Protein AF-A0A3B9FKT4-F1 (afdb_monomer_lite)

Radius of gyration: 17.49 Å; chains: 1; bounding box: 41×41×44 Å

Sequence (188 aa):
RVEDFHALGSRISDHSFPYFFCDFPSEEDAKRIFQDTLDGKDADRAEEEAFGAFVMHRLARLYAERGWTMQIHLGPLRNNSSRLLRSFGPDAGTDSIGDWPQAERMSHFLDRLDSEDALPRTIVYNNNPSDNFTVATMLGNFQREVPGKMQFGSGWWHLDQRDGMEEQLKTLANLGLLSRFVGMLTDS

Secondary structure (DSSP, 8-state):
-HHHHHHTT--EEEEEESS-------HHHHHHHHHHHHTTPPP-HHHHHHHHHHHHHHHHHHHHHTTPEEEEEE-EE----HHHHHHH-S-SS--EE-----HHHHHHHHHHHHTTT---EEEEEESSGGGHHHHHHHHHTT--SSTTSEEEPPP-GGG-SHHHHHHHHHHHHHHS-GGG--------

pLDDT: mean 97.65, std 1.54, range [87.88, 98.88]

Structure (mmCIF, N/CA/C/O backbone):
data_AF-A0A3B9FKT4-F1
#
_entry.id   AF-A0A3B9FKT4-F1
#
loop_
_atom_site.group_PDB
_atom_site.id
_atom_site.type_symbol
_atom_site.label_atom_id
_atom_site.label_alt_id
_atom_site.label_comp_id
_atom_site.label_asym_id
_atom_site.label_entity_id
_atom_site.label_seq_id
_atom_site.pdbx_PDB_ins_code
_atom_site.Cartn_x
_atom_site.Cartn_y
_atom_site.Cartn_z
_atom_site.occupancy
_atom_site.B_iso_or_equiv
_atom_site.auth_seq_id
_atom_site.auth_comp_id
_atom_site.auth_asym_id
_atom_site.auth_atom_id
_atom_site.pdbx_PDB_model_num
ATOM 1 N N . ARG A 1 1 ? -13.512 -16.048 4.811 1.00 92.06 1 ARG A N 1
ATOM 2 C CA . ARG A 1 1 ? -14.018 -15.740 3.449 1.00 92.06 1 ARG A CA 1
ATOM 3 C C . ARG A 1 1 ? -12.955 -15.927 2.367 1.00 92.06 1 ARG A C 1
ATOM 5 O O . ARG A 1 1 ? -13.343 -16.246 1.258 1.00 92.06 1 ARG A O 1
ATOM 12 N N . VAL A 1 2 ? -11.650 -15.785 2.652 1.00 94.75 2 VAL A N 1
ATOM 13 C CA . VAL A 1 2 ? -10.591 -16.012 1.641 1.00 94.75 2 VAL A CA 1
ATOM 14 C C . VAL A 1 2 ? -10.718 -17.376 0.950 1.00 94.75 2 VAL A C 1
ATOM 16 O O . VAL A 1 2 ? -10.647 -17.425 -0.270 1.00 94.75 2 VAL A O 1
ATOM 19 N N . GLU A 1 3 ? -11.024 -18.447 1.691 1.00 95.12 3 GLU A N 1
ATOM 20 C CA . GLU A 1 3 ? -11.304 -19.774 1.113 1.00 95.12 3 GLU A CA 1
ATOM 21 C C . GLU A 1 3 ? -12.425 -19.767 0.074 1.00 95.12 3 GLU A C 1
ATOM 23 O O . GLU A 1 3 ? -12.253 -20.290 -1.024 1.00 95.12 3 GLU A O 1
ATOM 28 N N . ASP A 1 4 ? -13.551 -19.127 0.393 1.00 97.88 4 ASP A N 1
ATOM 29 C CA . ASP A 1 4 ? -14.700 -19.043 -0.509 1.00 97.88 4 ASP A CA 1
ATOM 30 C C . ASP A 1 4 ? -14.315 -18.308 -1.803 1.00 97.88 4 ASP A C 1
ATOM 32 O O . ASP A 1 4 ? -14.605 -18.773 -2.902 1.00 97.88 4 ASP A O 1
ATOM 36 N N . PHE A 1 5 ? -13.596 -17.185 -1.689 1.00 98.31 5 PHE A N 1
ATOM 37 C CA . PHE A 1 5 ? -13.112 -16.434 -2.851 1.00 98.31 5 PHE A CA 1
ATOM 38 C C . PHE A 1 5 ? -12.075 -17.224 -3.653 1.00 98.31 5 PHE A C 1
ATOM 40 O O . PHE A 1 5 ? -12.072 -17.171 -4.883 1.00 98.31 5 PHE A O 1
ATOM 47 N N . HIS A 1 6 ? -11.208 -17.979 -2.980 1.00 98.12 6 HIS A N 1
ATOM 48 C CA . HIS A 1 6 ? -10.226 -18.836 -3.632 1.00 98.12 6 HIS A CA 1
ATOM 49 C C . HIS A 1 6 ? -10.910 -19.948 -4.433 1.00 98.12 6 HIS A C 1
ATOM 51 O O . HIS A 1 6 ? -10.516 -20.201 -5.576 1.00 98.12 6 HIS A O 1
ATOM 57 N N . ALA A 1 7 ? -11.946 -20.570 -3.864 1.00 98.00 7 ALA A N 1
ATOM 58 C CA . ALA A 1 7 ? -12.759 -21.586 -4.527 1.00 98.00 7 ALA A CA 1
ATOM 59 C C . ALA A 1 7 ? -13.491 -21.029 -5.759 1.00 98.00 7 ALA A C 1
ATOM 61 O O . ALA A 1 7 ? -13.628 -21.732 -6.756 1.00 98.00 7 ALA A O 1
ATOM 62 N N . LEU A 1 8 ? -13.885 -19.751 -5.726 1.00 98.31 8 LEU A N 1
ATOM 63 C CA . LEU A 1 8 ? -14.468 -19.033 -6.867 1.00 98.31 8 LEU A CA 1
ATOM 64 C C . LEU A 1 8 ? -13.432 -18.536 -7.894 1.00 98.31 8 LEU A C 1
ATOM 66 O O . LEU A 1 8 ? -13.812 -17.970 -8.915 1.00 98.31 8 LEU A O 1
ATOM 70 N N . GLY A 1 9 ? -12.135 -18.747 -7.653 1.00 98.19 9 GLY A N 1
ATOM 71 C CA . GLY A 1 9 ? -11.064 -18.420 -8.599 1.00 98.19 9 GLY A CA 1
ATOM 72 C C . GLY A 1 9 ? -10.315 -17.114 -8.327 1.00 98.19 9 GLY A C 1
ATOM 73 O O . GLY A 1 9 ? -9.395 -16.797 -9.077 1.00 98.19 9 GLY A O 1
ATOM 74 N N . SER A 1 10 ? -10.624 -16.380 -7.251 1.00 98.06 10 SER A N 1
ATOM 75 C CA . SER A 1 10 ? -9.847 -15.186 -6.892 1.00 98.06 10 SER A CA 1
ATOM 76 C C . SER A 1 10 ? -8.397 -15.547 -6.567 1.00 98.06 10 SER A C 1
ATOM 78 O O . SER A 1 10 ? -8.128 -16.560 -5.914 1.00 98.06 10 SER A O 1
ATOM 80 N N . ARG A 1 11 ? -7.455 -14.731 -7.042 1.00 98.12 11 ARG A N 1
ATOM 81 C CA . ARG A 1 11 ? -6.005 -14.872 -6.814 1.00 98.12 11 ARG A CA 1
ATOM 82 C C . ARG A 1 11 ? -5.335 -13.535 -6.504 1.00 98.12 11 ARG A C 1
ATOM 84 O O . ARG A 1 11 ? -4.110 -13.442 -6.547 1.00 98.12 11 ARG A O 1
ATOM 91 N N . ILE A 1 12 ? -6.130 -12.507 -6.230 1.00 98.12 12 ILE A N 1
ATOM 92 C CA . ILE A 1 12 ? -5.654 -11.154 -5.986 1.00 98.12 12 ILE A CA 1
ATOM 93 C C . ILE A 1 12 ? -6.475 -10.524 -4.864 1.00 98.12 12 ILE A C 1
ATOM 95 O O . ILE A 1 12 ? -7.685 -10.741 -4.779 1.00 98.12 12 ILE A O 1
ATOM 99 N N . SER A 1 13 ? -5.807 -9.786 -3.989 1.00 98.62 13 SER A N 1
ATOM 100 C CA . SER A 1 13 ? -6.436 -8.912 -3.005 1.00 98.62 13 SER A CA 1
ATOM 101 C C . SER A 1 13 ? -6.097 -7.464 -3.315 1.00 98.62 13 SER A C 1
ATOM 103 O O . SER A 1 13 ? -5.139 -7.180 -4.038 1.00 98.62 13 SER A O 1
ATOM 105 N N . ASP A 1 14 ? -6.886 -6.554 -2.761 1.00 98.62 14 ASP A N 1
ATOM 106 C CA . ASP A 1 14 ? -6.641 -5.129 -2.871 1.00 98.62 14 ASP A CA 1
ATOM 107 C C . ASP A 1 14 ? -6.976 -4.418 -1.563 1.00 98.62 14 ASP A C 1
ATOM 109 O O . ASP A 1 14 ? -7.936 -4.778 -0.874 1.00 98.62 14 ASP A O 1
ATOM 113 N N . HIS A 1 15 ? -6.147 -3.441 -1.211 1.00 98.50 15 HIS A N 1
ATOM 114 C CA . HIS A 1 15 ? -6.262 -2.677 0.015 1.00 98.50 15 HIS A CA 1
ATOM 115 C C . HIS A 1 15 ? -5.814 -1.231 -0.192 1.00 98.50 15 HIS A C 1
ATOM 117 O O . HIS A 1 15 ? -4.804 -0.985 -0.844 1.00 98.50 15 HIS A O 1
ATOM 123 N N . SER A 1 16 ? -6.511 -0.273 0.425 1.00 97.31 16 SER A N 1
ATOM 124 C CA . SER A 1 16 ? -6.165 1.148 0.336 1.00 97.31 16 SER A CA 1
ATOM 125 C C . SER A 1 16 ? -6.071 1.798 1.711 1.00 97.31 16 SER A C 1
ATOM 127 O O . SER A 1 16 ? -7.005 1.695 2.507 1.00 97.31 16 SER A O 1
ATOM 129 N N . PHE A 1 17 ? -4.961 2.495 1.971 1.00 96.06 17 PHE A N 1
ATOM 130 C CA . PHE A 1 17 ? -4.707 3.218 3.223 1.00 96.06 17 PHE A CA 1
ATOM 131 C C . PHE A 1 17 ? -3.832 4.462 2.976 1.00 96.06 17 PHE A C 1
ATOM 133 O O . PHE A 1 17 ? -3.180 4.558 1.934 1.00 96.06 17 PHE A O 1
ATOM 140 N N . PRO A 1 18 ? -3.739 5.401 3.936 1.00 96.81 18 PRO A N 1
ATOM 141 C CA . PRO A 1 18 ? -2.792 6.518 3.861 1.00 96.81 18 PRO A CA 1
ATOM 142 C C . PRO A 1 18 ? -1.320 6.077 3.792 1.00 96.81 18 PRO A C 1
ATOM 144 O O . PRO A 1 18 ? -0.517 6.684 3.086 1.00 96.81 18 PRO A O 1
ATOM 147 N N . TYR A 1 19 ? -0.976 5.015 4.521 1.00 97.19 19 TYR A N 1
ATOM 148 C CA . TYR A 1 19 ? 0.362 4.437 4.645 1.00 97.19 19 TYR A CA 1
ATOM 149 C C . TYR A 1 19 ? 0.266 2.990 5.144 1.00 97.19 19 TYR A C 1
ATOM 151 O O . TYR A 1 19 ? -0.788 2.553 5.604 1.00 97.19 19 TYR A O 1
ATOM 159 N N . PHE A 1 20 ? 1.373 2.247 5.100 1.00 97.50 20 PHE A N 1
ATOM 160 C CA . PHE A 1 20 ? 1.444 0.924 5.725 1.00 97.50 20 PHE A CA 1
ATOM 161 C C . PHE A 1 20 ? 1.342 0.989 7.258 1.00 97.50 20 PHE A C 1
ATOM 163 O O . PHE A 1 20 ? 1.833 1.915 7.908 1.00 97.50 20 PHE A O 1
ATOM 170 N N . PHE A 1 21 ? 0.742 -0.040 7.848 1.00 96.38 21 PHE A N 1
ATOM 171 C CA . PHE A 1 21 ? 0.770 -0.243 9.293 1.00 96.38 21 PHE A CA 1
ATOM 172 C C . PHE A 1 21 ? 2.163 -0.696 9.743 1.00 96.38 21 PHE A C 1
ATOM 174 O O . PHE A 1 21 ? 2.818 -1.452 9.034 1.00 96.38 21 PHE A O 1
ATOM 181 N N . CYS A 1 22 ? 2.624 -0.260 10.913 1.00 93.25 22 CYS A N 1
ATOM 182 C CA . CYS A 1 22 ? 3.957 -0.620 11.417 1.00 93.25 22 CYS A CA 1
ATOM 183 C C . CYS A 1 22 ? 3.973 -1.118 12.867 1.00 93.25 22 CYS A C 1
ATOM 185 O O . CYS A 1 22 ? 5.019 -1.560 13.332 1.00 93.25 22 CYS A O 1
ATOM 187 N N . ASP A 1 23 ? 2.842 -1.057 13.571 1.00 93.25 23 ASP A N 1
ATOM 188 C CA . ASP A 1 23 ? 2.730 -1.473 14.967 1.00 93.25 23 ASP A CA 1
ATOM 189 C C . ASP A 1 23 ? 1.924 -2.771 15.063 1.00 93.25 23 ASP A C 1
ATOM 191 O O . ASP A 1 23 ? 0.706 -2.761 14.916 1.00 93.25 23 ASP A O 1
ATOM 195 N N . PHE A 1 24 ? 2.610 -3.902 15.226 1.00 96.12 24 PHE A N 1
ATOM 196 C CA . PHE A 1 24 ? 1.990 -5.227 15.226 1.00 96.12 24 PHE A CA 1
ATOM 197 C C . PHE A 1 24 ? 1.727 -5.691 16.665 1.00 96.12 24 PHE A C 1
ATOM 199 O O . PHE A 1 24 ? 2.675 -6.088 17.350 1.00 96.12 24 PHE A O 1
ATOM 206 N N . PRO A 1 25 ? 0.465 -5.699 17.133 1.00 97.56 25 PRO A N 1
ATOM 207 C CA . PRO A 1 25 ? 0.150 -6.114 18.491 1.00 97.56 25 PRO A CA 1
ATOM 208 C C . PRO A 1 25 ? 0.269 -7.631 18.654 1.00 97.56 25 PRO A C 1
ATOM 210 O O . PRO A 1 25 ? 0.257 -8.402 17.686 1.00 97.56 25 PRO A O 1
ATOM 213 N N . SER A 1 26 ? 0.308 -8.081 19.909 1.00 97.56 26 SER A N 1
ATOM 214 C CA . SER A 1 26 ? 0.110 -9.497 20.213 1.00 97.56 26 SER A CA 1
ATOM 215 C C . SER A 1 26 ? -1.316 -9.941 19.850 1.00 97.56 26 SER A C 1
ATOM 217 O O . SER A 1 26 ? -2.244 -9.135 19.759 1.00 97.56 26 SER A O 1
ATOM 219 N N . GLU A 1 27 ? -1.527 -11.248 19.674 1.00 97.25 27 GLU A N 1
ATOM 220 C CA . GLU A 1 27 ? -2.879 -11.775 19.439 1.00 97.25 27 GLU A CA 1
ATOM 221 C C . GLU A 1 27 ? -3.813 -11.526 20.639 1.00 97.25 27 GLU A C 1
ATOM 223 O O . GLU A 1 27 ? -5.017 -11.356 20.454 1.00 97.25 27 GLU A O 1
ATOM 228 N N . GLU A 1 28 ? -3.276 -11.483 21.860 1.00 98.19 28 GLU A N 1
ATOM 229 C CA . GLU A 1 28 ? -4.044 -11.165 23.069 1.00 98.19 28 GLU A CA 1
ATOM 230 C C . GLU A 1 28 ? -4.502 -9.704 23.071 1.00 98.19 28 GLU A C 1
ATOM 232 O O . GLU A 1 28 ? -5.675 -9.430 23.328 1.00 98.19 28 GLU A O 1
ATOM 237 N N . ASP A 1 29 ? -3.611 -8.778 22.707 1.00 97.81 29 ASP A N 1
ATOM 238 C CA . ASP A 1 29 ? -3.938 -7.357 22.588 1.00 97.81 29 ASP A CA 1
ATOM 239 C C . ASP A 1 29 ? -4.966 -7.110 21.481 1.00 97.81 29 ASP A C 1
ATOM 241 O O . ASP A 1 29 ? -5.959 -6.425 21.712 1.00 97.81 29 ASP A O 1
ATOM 245 N N . ALA A 1 30 ? -4.793 -7.725 20.306 1.00 98.06 30 ALA A N 1
ATOM 246 C CA . ALA A 1 30 ? -5.750 -7.604 19.208 1.00 98.06 30 ALA A CA 1
ATOM 247 C C . ALA A 1 30 ? -7.138 -8.157 19.579 1.00 98.06 30 ALA A C 1
ATOM 249 O O . ALA A 1 30 ? -8.156 -7.556 19.235 1.00 98.06 30 ALA A O 1
ATOM 250 N N . LYS A 1 31 ? -7.196 -9.283 20.310 1.00 98.12 31 LYS A N 1
ATOM 251 C CA . LYS A 1 31 ? -8.456 -9.838 20.836 1.00 98.12 31 LYS A CA 1
ATOM 252 C C . LYS A 1 31 ? -9.113 -8.905 21.842 1.00 98.12 31 LYS A C 1
ATOM 254 O O . LYS A 1 31 ? -10.331 -8.759 21.798 1.00 98.12 31 LYS A O 1
ATOM 259 N N . ARG A 1 32 ? -8.327 -8.293 22.733 1.00 98.25 32 ARG A N 1
ATOM 260 C CA . ARG A 1 32 ? -8.835 -7.315 23.699 1.00 98.25 32 ARG A CA 1
ATOM 261 C C . ARG A 1 32 ? -9.439 -6.113 22.980 1.00 98.25 32 ARG A C 1
ATOM 263 O O . ARG A 1 32 ? -10.604 -5.835 23.224 1.00 98.25 32 ARG A O 1
ATOM 270 N N . ILE A 1 33 ? -8.693 -5.481 22.067 1.00 98.06 33 ILE A N 1
ATOM 271 C CA . ILE A 1 33 ? -9.168 -4.323 21.286 1.00 98.06 33 ILE A CA 1
ATOM 272 C C . ILE A 1 33 ? -10.489 -4.670 20.594 1.00 98.06 33 ILE A C 1
ATOM 274 O O . ILE A 1 33 ? -11.481 -3.963 20.738 1.00 98.06 33 ILE A O 1
ATOM 278 N N . PHE A 1 34 ? -10.536 -5.817 19.912 1.00 97.94 34 PHE A N 1
ATOM 279 C CA . PHE A 1 34 ? -11.746 -6.275 19.235 1.00 97.94 34 PHE A CA 1
ATOM 280 C C . PHE A 1 34 ? -12.931 -6.472 20.190 1.00 97.94 34 PHE A C 1
ATOM 282 O O . PHE A 1 34 ? -14.044 -6.048 19.882 1.00 97.94 34 PHE A O 1
ATOM 289 N N . GLN A 1 35 ? -12.708 -7.109 21.344 1.00 98.25 35 GLN A N 1
ATOM 290 C CA . GLN A 1 35 ? -13.763 -7.348 22.326 1.00 98.25 35 GLN A CA 1
ATOM 291 C C . GLN A 1 35 ? -14.264 -6.042 22.951 1.00 98.25 35 GLN A C 1
ATOM 293 O O . GLN A 1 35 ? -15.471 -5.852 23.055 1.00 98.25 35 GLN A O 1
ATOM 298 N N . ASP A 1 36 ? -13.361 -5.125 23.301 1.00 98.06 36 ASP A N 1
ATOM 299 C CA . ASP A 1 36 ? -13.716 -3.814 23.844 1.00 98.06 36 ASP A CA 1
ATOM 300 C C . ASP A 1 36 ? -14.580 -3.016 22.851 1.00 98.06 36 ASP A C 1
ATOM 302 O O . ASP A 1 36 ? -15.604 -2.452 23.247 1.00 98.06 36 ASP A O 1
ATOM 306 N N . THR A 1 37 ? -14.247 -3.047 21.553 1.00 97.12 37 THR A N 1
ATOM 307 C CA . THR A 1 37 ? -15.071 -2.426 20.503 1.00 97.12 37 THR A CA 1
ATOM 308 C C . THR A 1 37 ? -16.442 -3.090 20.357 1.00 97.12 37 THR A C 1
ATOM 310 O O . THR A 1 37 ? -17.446 -2.393 20.209 1.00 97.12 37 THR A O 1
ATOM 313 N N . LEU A 1 38 ? -16.529 -4.424 20.439 1.00 97.44 38 LEU A N 1
ATOM 314 C CA . LEU A 1 38 ? -17.821 -5.127 20.437 1.00 97.44 38 LEU A CA 1
ATOM 315 C C . LEU A 1 38 ? -18.686 -4.779 21.655 1.00 97.44 38 LEU A C 1
ATOM 317 O O . LEU A 1 38 ? -19.911 -4.729 21.536 1.00 97.44 38 LEU A O 1
ATOM 321 N N . ASP A 1 39 ? -18.056 -4.500 22.795 1.00 98.12 39 ASP A N 1
ATOM 322 C CA . ASP A 1 39 ? -18.721 -4.091 24.034 1.00 98.12 39 ASP A CA 1
ATOM 323 C C . ASP A 1 39 ? -19.093 -2.592 24.048 1.00 98.12 39 ASP A C 1
ATOM 325 O O . ASP A 1 39 ? -19.615 -2.083 25.044 1.00 98.12 39 ASP A O 1
ATOM 329 N N . GLY A 1 40 ? -18.869 -1.879 22.936 1.00 97.50 40 GLY A N 1
ATOM 330 C CA . GLY A 1 40 ? -19.271 -0.486 22.739 1.00 97.50 40 GLY A CA 1
ATOM 331 C C . GLY A 1 40 ? -18.269 0.549 23.251 1.00 97.50 40 GLY A C 1
ATOM 332 O O . GLY A 1 40 ? -18.651 1.702 23.453 1.00 97.50 40 GLY A O 1
ATOM 333 N N . LYS A 1 41 ? -17.010 0.160 23.487 1.00 97.69 41 LYS A N 1
ATOM 334 C CA . LYS A 1 41 ? -15.922 1.104 23.767 1.00 97.69 41 LYS A CA 1
ATOM 335 C C . LYS A 1 41 ? -15.242 1.492 22.457 1.00 97.69 41 LYS A C 1
ATOM 337 O O . LYS A 1 41 ? -14.709 0.631 21.761 1.00 97.69 41 LYS A O 1
ATOM 342 N N . ASP A 1 42 ? -15.254 2.780 22.137 1.00 96.19 42 ASP A N 1
ATOM 343 C CA . ASP A 1 42 ? -14.573 3.290 20.947 1.00 96.19 42 ASP A CA 1
ATOM 344 C C . ASP A 1 42 ? -13.061 3.052 21.056 1.00 96.19 42 ASP A C 1
ATOM 346 O O . ASP A 1 42 ? -12.457 3.367 22.083 1.00 96.19 42 ASP A O 1
ATOM 350 N N . ALA A 1 43 ? -12.472 2.508 19.990 1.00 96.81 43 ALA A N 1
ATOM 351 C CA . ALA A 1 43 ? -11.029 2.354 19.876 1.00 96.81 43 ALA A CA 1
ATOM 352 C C . ALA A 1 43 ? -10.372 3.724 19.678 1.00 96.81 43 ALA A C 1
ATOM 354 O O . ALA A 1 43 ? -10.873 4.561 18.920 1.00 96.81 43 ALA A O 1
ATOM 355 N N . ASP A 1 44 ? -9.239 3.952 20.335 1.00 96.81 44 ASP A N 1
ATOM 356 C CA . ASP A 1 44 ? -8.423 5.121 20.028 1.00 96.81 44 ASP A CA 1
ATOM 357 C C . ASP A 1 44 ? -7.584 4.918 18.751 1.00 96.81 44 ASP A C 1
ATOM 359 O O . ASP A 1 44 ? -7.547 3.849 18.139 1.00 96.81 44 ASP A O 1
ATOM 363 N N . ARG A 1 45 ? -6.877 5.970 18.324 1.00 95.31 45 ARG A N 1
ATOM 364 C CA . ARG A 1 45 ? -6.088 5.930 17.087 1.00 95.31 45 ARG A CA 1
ATOM 365 C C . ARG A 1 45 ? -4.960 4.891 17.121 1.00 95.31 45 ARG A C 1
ATOM 367 O O . ARG A 1 45 ? -4.609 4.357 16.071 1.00 95.31 45 ARG A O 1
ATOM 374 N N . ALA A 1 46 ? -4.360 4.643 18.284 1.00 96.44 46 ALA A N 1
ATOM 375 C CA . ALA A 1 46 ? -3.302 3.649 18.419 1.00 96.44 46 ALA A CA 1
ATOM 376 C C . ALA A 1 46 ? -3.887 2.233 18.346 1.00 96.44 46 ALA A C 1
ATOM 378 O O . ALA A 1 46 ? -3.321 1.369 17.681 1.00 96.44 46 ALA A O 1
ATOM 379 N N . GLU A 1 47 ? -5.052 2.016 18.953 1.00 97.19 47 GLU A N 1
ATOM 380 C CA . GLU A 1 47 ? -5.785 0.753 18.873 1.00 97.19 47 GLU A CA 1
ATOM 381 C C . GLU A 1 47 ? -6.277 0.455 17.449 1.00 97.19 47 GLU A C 1
ATOM 383 O O . GLU A 1 47 ? -6.139 -0.678 16.986 1.00 97.19 47 GLU A O 1
ATOM 388 N N . GLU A 1 48 ? -6.774 1.460 16.717 1.00 96.38 48 GLU A N 1
ATOM 389 C CA . GLU A 1 48 ? -7.114 1.339 15.292 1.00 96.38 48 GLU A CA 1
ATOM 390 C C . GLU A 1 48 ? -5.905 0.907 14.449 1.00 96.38 48 GLU A C 1
ATOM 392 O O . GLU A 1 48 ? -6.008 -0.009 13.629 1.00 96.38 48 GLU A O 1
ATOM 397 N N . GLU A 1 49 ? -4.756 1.564 14.641 1.00 96.62 49 GLU A N 1
ATOM 398 C CA . GLU A 1 49 ? -3.514 1.253 13.928 1.00 96.62 49 GLU A CA 1
ATOM 399 C C . GLU A 1 49 ? -3.027 -0.163 14.249 1.00 96.62 49 GLU A C 1
ATOM 401 O O . GLU A 1 49 ? -2.725 -0.928 13.330 1.00 96.62 49 GLU A O 1
ATOM 406 N N . ALA A 1 50 ? -3.001 -0.535 15.530 1.00 97.62 50 ALA A N 1
ATOM 407 C CA . ALA A 1 50 ? -2.558 -1.847 15.979 1.00 97.62 50 ALA A CA 1
ATOM 408 C C . ALA A 1 50 ? -3.483 -2.960 15.465 1.00 97.62 50 ALA A C 1
ATOM 410 O O . ALA A 1 50 ? -3.030 -3.973 14.921 1.00 97.62 50 ALA A O 1
ATOM 411 N N . PHE A 1 51 ? -4.799 -2.778 15.578 1.00 97.88 51 PHE A N 1
ATOM 412 C CA . PHE A 1 51 ? -5.754 -3.763 15.086 1.00 97.88 51 PHE A CA 1
ATOM 413 C C . PHE A 1 51 ? -5.715 -3.879 13.555 1.00 97.88 51 PHE A C 1
ATOM 415 O O . PHE A 1 51 ? -5.722 -4.991 13.019 1.00 97.88 51 PHE A O 1
ATOM 422 N N . GLY A 1 52 ? -5.586 -2.754 12.842 1.00 97.50 52 GLY A N 1
ATOM 423 C CA . GLY A 1 52 ? -5.369 -2.728 11.395 1.00 97.50 52 GLY A CA 1
ATOM 424 C C . GLY A 1 52 ? -4.108 -3.490 10.979 1.00 97.50 52 GLY A C 1
ATOM 425 O O . GLY A 1 52 ? -4.163 -4.328 10.073 1.00 97.50 52 GLY A O 1
ATOM 426 N N . ALA A 1 53 ? -2.998 -3.287 11.694 1.00 97.88 53 ALA A N 1
ATOM 427 C CA . ALA A 1 53 ? -1.751 -4.016 11.482 1.00 97.88 53 ALA A CA 1
ATOM 428 C C . ALA A 1 53 ? -1.920 -5.524 11.685 1.00 97.88 53 ALA A C 1
ATOM 430 O O . ALA A 1 53 ? -1.466 -6.312 10.854 1.00 97.88 53 ALA A O 1
ATOM 431 N N . PHE A 1 54 ? -2.606 -5.933 12.758 1.00 98.31 54 PHE A N 1
ATOM 432 C CA . PHE A 1 54 ? -2.888 -7.338 13.045 1.00 98.31 54 PHE A CA 1
ATOM 433 C C . PHE A 1 54 ? -3.685 -7.990 11.914 1.00 98.31 54 PHE A C 1
ATOM 435 O O . PHE A 1 54 ? -3.296 -9.043 11.404 1.00 98.31 54 PHE A O 1
ATOM 442 N N . VAL A 1 55 ? -4.777 -7.356 11.478 1.00 97.88 55 VAL A N 1
ATOM 443 C CA . VAL A 1 55 ? -5.612 -7.874 10.385 1.00 97.88 55 VAL A CA 1
ATOM 444 C C . VAL A 1 55 ? -4.803 -7.977 9.093 1.00 97.88 55 VAL A C 1
ATOM 446 O O . VAL A 1 55 ? -4.822 -9.025 8.443 1.00 97.88 55 VAL A O 1
ATOM 449 N N . MET A 1 56 ? -4.055 -6.932 8.736 1.00 98.31 56 MET A N 1
ATOM 450 C CA . MET A 1 56 ? -3.272 -6.915 7.501 1.0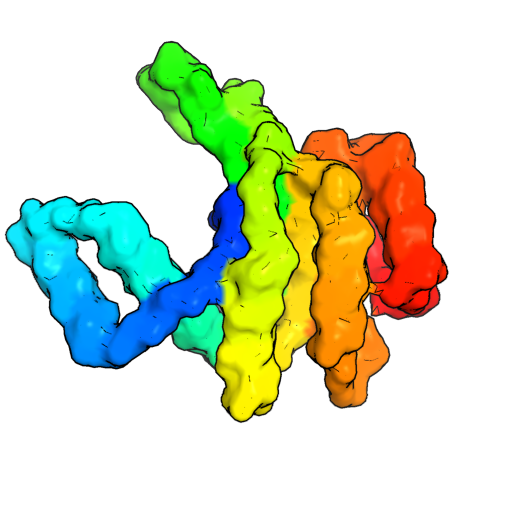0 98.31 56 MET A CA 1
ATOM 451 C C . MET A 1 56 ? -2.118 -7.912 7.506 1.00 98.31 56 MET A C 1
ATOM 453 O O . MET A 1 56 ? -1.902 -8.577 6.494 1.00 98.31 56 MET A O 1
ATOM 457 N N . HIS A 1 57 ? -1.426 -8.086 8.632 1.00 98.38 57 HIS A N 1
ATOM 458 C CA . HIS A 1 57 ? -0.401 -9.121 8.788 1.00 98.38 57 HIS A CA 1
ATOM 459 C C . HIS A 1 57 ? -0.991 -10.517 8.574 1.00 98.38 57 HIS A C 1
ATOM 461 O O . HIS A 1 57 ? -0.474 -11.300 7.777 1.00 98.38 57 HIS A O 1
ATOM 467 N N . ARG A 1 58 ? -2.132 -10.813 9.210 1.00 98.06 58 ARG A N 1
ATOM 468 C CA . ARG A 1 58 ? -2.814 -12.110 9.072 1.00 98.06 58 ARG A CA 1
ATOM 469 C C . ARG A 1 58 ? -3.289 -12.367 7.643 1.00 98.06 58 ARG A C 1
ATOM 471 O O . ARG A 1 58 ? -3.145 -13.486 7.153 1.00 98.06 58 ARG A O 1
ATOM 478 N N . LEU A 1 59 ? -3.831 -11.352 6.971 1.00 98.38 59 LEU A N 1
ATOM 479 C CA . LEU A 1 59 ? -4.271 -11.454 5.580 1.00 98.38 59 LEU A CA 1
ATOM 480 C C . LEU A 1 59 ? -3.097 -11.659 4.620 1.00 98.38 59 LEU A C 1
ATOM 482 O O . LEU A 1 59 ? -3.156 -12.565 3.795 1.00 98.38 59 LEU A O 1
ATOM 486 N N . ALA A 1 60 ? -2.021 -10.882 4.755 1.00 98.44 60 ALA A N 1
ATOM 487 C CA . ALA A 1 60 ? -0.850 -10.988 3.890 1.00 98.44 60 ALA A CA 1
ATOM 488 C C . ALA A 1 60 ? -0.196 -12.375 3.959 1.00 98.44 60 ALA A C 1
ATOM 490 O O . ALA A 1 60 ? 0.104 -12.962 2.918 1.00 98.44 60 ALA A O 1
ATOM 491 N N . ARG A 1 61 ? -0.081 -12.948 5.165 1.00 98.44 61 ARG A N 1
ATOM 492 C CA . ARG A 1 61 ? 0.380 -14.332 5.352 1.00 98.44 61 ARG A CA 1
ATOM 493 C C . ARG A 1 61 ? -0.513 -15.335 4.627 1.00 98.44 61 ARG A C 1
ATOM 495 O O . ARG A 1 61 ? -0.023 -16.196 3.903 1.00 98.44 61 ARG A O 1
ATOM 502 N N . LEU A 1 62 ? -1.831 -15.185 4.755 1.00 98.19 62 LEU A N 1
ATOM 503 C CA . LEU A 1 62 ? -2.785 -16.053 4.070 1.00 98.19 62 LEU A CA 1
ATOM 504 C C . LEU A 1 62 ? -2.705 -15.902 2.541 1.00 98.19 62 LEU A C 1
ATOM 506 O O . LEU A 1 62 ? -2.856 -16.883 1.813 1.00 98.19 62 LEU A O 1
ATOM 510 N N . TYR A 1 63 ? -2.435 -14.699 2.030 1.00 98.56 63 TYR A N 1
ATOM 511 C CA . TYR A 1 63 ? -2.199 -14.488 0.603 1.00 98.56 63 TYR A CA 1
ATOM 512 C C . TYR A 1 63 ? -0.941 -15.211 0.131 1.00 98.56 63 TYR A C 1
ATOM 514 O O . TYR A 1 63 ? -0.987 -15.853 -0.918 1.00 98.56 63 TYR A O 1
ATOM 522 N N . ALA A 1 64 ? 0.146 -15.169 0.905 1.00 97.88 64 ALA A N 1
ATOM 523 C CA . ALA A 1 64 ? 1.371 -15.898 0.589 1.00 97.88 64 ALA A CA 1
ATOM 524 C C . ALA A 1 64 ? 1.125 -17.415 0.555 1.00 97.88 64 ALA A C 1
ATOM 526 O O . ALA A 1 64 ? 1.406 -18.052 -0.460 1.00 97.88 64 ALA A O 1
ATOM 527 N N . GLU A 1 65 ? 0.479 -17.969 1.588 1.00 97.62 65 GLU A N 1
ATOM 528 C CA . GLU A 1 65 ? 0.106 -19.393 1.667 1.00 97.62 65 GLU A CA 1
ATOM 529 C C . GLU A 1 65 ? -0.742 -19.856 0.471 1.00 97.62 65 GLU A C 1
ATOM 531 O O . GLU A 1 65 ? -0.646 -20.999 0.020 1.00 97.62 65 GLU A O 1
ATOM 536 N N . ARG A 1 66 ? -1.586 -18.968 -0.064 1.00 97.19 66 ARG A N 1
ATOM 537 C CA . ARG A 1 66 ? -2.486 -19.256 -1.191 1.00 97.19 66 ARG A CA 1
ATOM 538 C C . ARG A 1 66 ? -1.930 -18.858 -2.551 1.00 97.19 66 ARG A C 1
ATOM 540 O O . ARG A 1 66 ? -2.629 -19.032 -3.555 1.00 97.19 66 ARG A O 1
ATOM 547 N N . GLY A 1 67 ? -0.711 -18.325 -2.602 1.00 96.88 67 GLY A N 1
ATOM 548 C CA . GLY A 1 67 ? -0.093 -17.817 -3.823 1.00 96.88 67 GLY A CA 1
ATOM 549 C C . GLY A 1 67 ? -0.870 -16.660 -4.457 1.00 96.88 67 GLY A C 1
ATOM 550 O O . GLY A 1 67 ? -0.863 -16.518 -5.680 1.00 96.88 67 GLY A O 1
ATOM 551 N N . TRP A 1 68 ? -1.582 -15.858 -3.669 1.00 98.38 68 TRP A N 1
ATOM 552 C CA . TRP A 1 68 ? -2.276 -14.662 -4.143 1.00 98.38 68 TRP A CA 1
ATOM 553 C C . TRP A 1 68 ? -1.301 -13.501 -4.363 1.00 98.38 68 TRP A C 1
ATOM 555 O O . TRP A 1 68 ? -0.204 -13.465 -3.805 1.00 98.38 68 TRP A O 1
ATOM 565 N N . THR A 1 69 ? -1.713 -12.551 -5.197 1.00 98.62 69 THR A N 1
ATOM 566 C CA . THR A 1 69 ? -1.066 -11.242 -5.306 1.00 98.62 69 THR A CA 1
ATOM 567 C C . THR A 1 69 ? -1.774 -10.249 -4.387 1.00 98.62 69 THR A C 1
ATOM 569 O O . THR A 1 69 ? -2.996 -10.154 -4.410 1.00 98.62 69 THR A O 1
ATOM 572 N N . MET A 1 70 ? -1.014 -9.502 -3.596 1.00 98.75 70 MET A N 1
ATOM 573 C CA . MET A 1 70 ? -1.505 -8.438 -2.729 1.00 98.75 70 MET A CA 1
ATOM 574 C C . MET A 1 70 ? -1.303 -7.082 -3.403 1.00 98.75 70 MET A C 1
ATOM 576 O O . MET A 1 70 ? -0.170 -6.702 -3.691 1.00 98.75 70 MET A O 1
ATOM 580 N N . GLN A 1 71 ? -2.381 -6.346 -3.652 1.00 98.88 71 GLN A N 1
ATOM 581 C CA . GLN A 1 71 ? -2.308 -4.961 -4.117 1.00 98.88 71 GLN A CA 1
ATOM 582 C C . GLN A 1 71 ? -2.483 -3.999 -2.947 1.00 98.88 71 GLN A C 1
ATOM 584 O O . GLN A 1 71 ? -3.318 -4.238 -2.073 1.00 98.88 71 GLN A O 1
ATOM 589 N N . ILE A 1 72 ? -1.675 -2.939 -2.926 1.00 98.75 72 ILE A N 1
ATOM 590 C CA . ILE A 1 72 ? -1.726 -1.885 -1.914 1.00 98.75 72 ILE A CA 1
ATOM 591 C C . ILE A 1 72 ? -1.747 -0.519 -2.606 1.00 98.75 72 ILE A C 1
ATOM 593 O O . ILE A 1 72 ? -0.813 -0.162 -3.321 1.00 98.75 72 ILE A O 1
ATOM 597 N N . HIS A 1 73 ? -2.795 0.251 -2.342 1.00 98.81 73 HIS A N 1
ATOM 598 C CA . HIS A 1 73 ? -3.076 1.566 -2.902 1.00 98.81 73 HIS A CA 1
ATOM 599 C C . HIS A 1 73 ? -2.908 2.665 -1.839 1.00 98.81 73 HIS A C 1
ATOM 601 O O . HIS A 1 73 ? -3.765 2.854 -0.967 1.00 98.81 73 HIS A O 1
ATOM 607 N N . LEU A 1 74 ? -1.790 3.389 -1.900 1.00 98.31 74 LEU A N 1
ATOM 608 C CA . LEU A 1 74 ? -1.324 4.301 -0.854 1.00 98.31 74 LEU A CA 1
ATOM 609 C C . LEU A 1 74 ? -1.633 5.772 -1.126 1.00 98.31 74 LEU A C 1
ATOM 611 O O . LEU A 1 74 ? -1.453 6.278 -2.236 1.00 98.31 74 LEU A O 1
ATOM 615 N N . GLY A 1 75 ? -2.004 6.487 -0.065 1.00 96.12 75 GLY A N 1
ATOM 616 C CA . GLY A 1 75 ? -1.966 7.947 -0.038 1.00 96.12 75 GLY A CA 1
ATOM 617 C C . GLY A 1 75 ? -3.197 8.741 -0.508 1.00 96.12 75 GLY A C 1
ATOM 618 O O . GLY A 1 75 ? -3.039 9.949 -0.690 1.00 96.12 75 GLY A O 1
ATOM 619 N N . PRO A 1 76 ? -4.419 8.199 -0.700 1.00 97.62 76 PRO A N 1
ATOM 620 C CA . PRO A 1 76 ? -5.597 9.059 -0.819 1.00 97.62 76 PRO A CA 1
ATOM 621 C C . PRO A 1 76 ? -5.913 9.779 0.495 1.00 97.62 76 PRO A C 1
ATOM 623 O O . PRO A 1 76 ? -6.035 9.152 1.547 1.00 97.62 76 PRO A O 1
ATOM 626 N N . LEU A 1 77 ? -6.136 11.089 0.415 1.00 98.06 77 LEU A N 1
ATOM 627 C CA . LEU A 1 77 ? -6.799 11.873 1.450 1.00 98.06 77 LEU A CA 1
ATOM 628 C C . LEU A 1 77 ? -8.283 11.968 1.101 1.00 98.06 77 LEU A C 1
ATOM 630 O O . LEU A 1 77 ? -8.652 12.614 0.121 1.00 98.06 77 LEU A O 1
ATOM 634 N N . ARG A 1 78 ? -9.127 11.290 1.880 1.00 97.75 78 ARG A N 1
ATOM 635 C CA . ARG A 1 78 ? -10.534 11.057 1.531 1.00 97.75 78 ARG A CA 1
ATOM 636 C C . ARG A 1 78 ? -11.494 12.003 2.239 1.00 97.75 78 ARG A C 1
ATOM 638 O O . ARG A 1 78 ? -11.224 12.468 3.344 1.00 97.75 78 ARG A O 1
ATOM 645 N N . ASN A 1 79 ? -12.660 12.210 1.632 1.00 97.44 79 ASN A N 1
ATOM 646 C CA . ASN A 1 79 ? -13.812 12.896 2.217 1.00 97.44 79 AS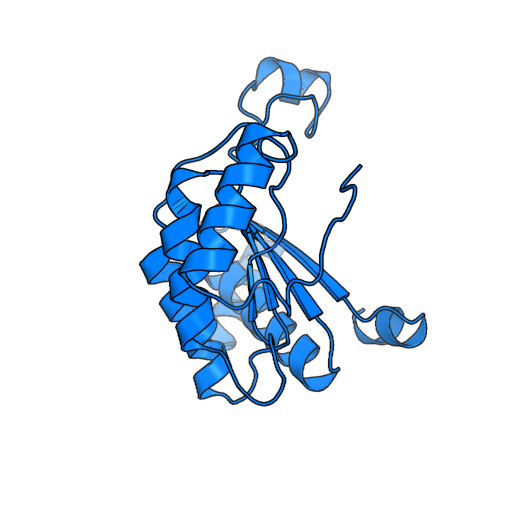N A CA 1
ATOM 647 C C . ASN A 1 79 ? -13.528 14.339 2.677 1.00 97.44 79 ASN A C 1
ATOM 649 O O . ASN A 1 79 ? -14.069 14.803 3.684 1.00 97.44 79 ASN A O 1
ATOM 653 N N . ASN A 1 80 ? -12.719 15.084 1.917 1.00 98.12 80 ASN A N 1
ATOM 654 C CA . ASN A 1 80 ? -12.277 16.436 2.285 1.00 98.12 80 ASN A CA 1
ATOM 655 C C . ASN A 1 80 ? -13.428 17.450 2.415 1.00 98.12 80 ASN A C 1
ATOM 657 O O . ASN A 1 80 ? -13.303 18.469 3.095 1.00 98.12 80 ASN A O 1
ATOM 661 N N . SER A 1 81 ? -14.572 17.198 1.768 1.00 98.19 81 SER A N 1
ATOM 662 C CA . SER A 1 81 ? -15.745 18.071 1.842 1.00 98.19 81 SER A CA 1
ATOM 663 C C . SER A 1 81 ? -16.822 17.494 2.756 1.00 98.19 81 SER A C 1
ATOM 665 O O . SER A 1 81 ? -17.679 16.726 2.322 1.00 98.19 81 SER A O 1
ATOM 667 N N . SER A 1 82 ? -16.872 17.949 4.011 1.00 97.94 82 SER A N 1
ATOM 668 C CA . SER A 1 82 ? -17.904 17.498 4.960 1.00 97.94 82 SER A CA 1
ATOM 669 C C . SER A 1 82 ? -19.336 17.818 4.502 1.00 97.94 82 SER A C 1
ATOM 671 O O . SER A 1 82 ? -20.273 17.092 4.829 1.00 97.94 82 SER A O 1
ATOM 673 N N . ARG A 1 83 ? -19.523 18.896 3.723 1.00 98.25 83 ARG A N 1
ATOM 674 C CA . ARG A 1 83 ? -20.820 19.238 3.120 1.00 98.25 83 ARG A CA 1
ATOM 675 C C . ARG A 1 83 ? -21.270 18.152 2.146 1.00 98.25 83 ARG A C 1
ATOM 677 O O . ARG A 1 83 ? -22.406 17.708 2.247 1.00 98.25 83 ARG A O 1
ATOM 684 N N . LEU A 1 84 ? -20.400 17.746 1.220 1.00 97.50 84 LEU A N 1
ATOM 685 C CA . LEU A 1 84 ? -20.734 16.735 0.216 1.00 97.50 84 LEU A CA 1
ATOM 686 C C . LEU A 1 84 ? -20.795 15.334 0.823 1.00 97.50 84 LEU A C 1
ATOM 688 O O . LEU A 1 84 ? -21.722 14.609 0.490 1.00 97.50 84 LEU A O 1
ATOM 692 N N . LEU A 1 85 ? -19.939 15.016 1.799 1.00 97.81 85 LEU A N 1
ATOM 693 C CA . LEU A 1 85 ? -20.029 13.769 2.563 1.00 97.81 85 LEU A CA 1
ATOM 694 C C . LEU A 1 85 ? -21.412 13.597 3.210 1.00 97.81 85 LEU A C 1
ATOM 696 O O . LEU A 1 85 ? -22.008 12.531 3.122 1.00 97.81 85 LEU A O 1
ATOM 700 N N . ARG A 1 86 ? -21.968 14.656 3.818 1.00 97.88 86 ARG A N 1
ATOM 701 C CA . ARG A 1 86 ? -23.324 14.611 4.397 1.00 97.88 86 ARG A CA 1
ATOM 702 C C . ARG A 1 86 ? -24.439 14.527 3.351 1.00 97.88 86 ARG A C 1
ATOM 704 O O . ARG A 1 86 ? -25.512 14.031 3.671 1.00 97.88 86 ARG A O 1
ATOM 711 N N . SER A 1 87 ? -24.229 15.061 2.148 1.00 97.56 87 SER A N 1
ATOM 712 C CA . SER A 1 87 ? -25.254 15.106 1.094 1.00 97.56 87 SER A CA 1
ATOM 713 C C . SER A 1 87 ? -25.279 13.860 0.208 1.00 97.56 87 SER A C 1
ATOM 715 O O . SER A 1 87 ? -26.359 13.438 -0.192 1.00 97.56 87 SER A O 1
ATOM 717 N N . PHE A 1 88 ? -24.112 13.305 -0.115 1.00 96.62 88 PHE A N 1
ATOM 718 C CA . PHE A 1 88 ? -23.936 12.246 -1.112 1.00 96.62 88 PHE A CA 1
ATOM 719 C C . PHE A 1 88 ? -23.212 11.009 -0.570 1.00 96.62 88 PHE A C 1
ATOM 721 O O . PHE A 1 88 ? -23.272 9.964 -1.206 1.00 96.62 88 PHE A O 1
ATOM 728 N N . GLY A 1 89 ? -22.579 11.097 0.603 1.00 97.06 89 GLY A N 1
ATOM 729 C CA . GLY A 1 89 ? -21.730 10.032 1.129 1.00 97.06 89 GLY A CA 1
ATOM 730 C C . GLY A 1 89 ? -20.295 10.088 0.586 1.00 97.06 89 GLY A C 1
ATOM 731 O O . GLY A 1 89 ? -19.885 11.120 0.042 1.00 97.06 89 GLY A O 1
ATOM 732 N N . PRO A 1 90 ? -19.508 9.018 0.803 1.00 96.88 90 PRO A N 1
ATOM 733 C CA . PRO A 1 90 ? -18.151 8.897 0.271 1.00 96.88 90 PRO A CA 1
ATOM 734 C C . PRO A 1 90 ? -18.141 8.816 -1.263 1.00 96.88 90 PRO A C 1
ATOM 736 O O . PRO A 1 90 ? -19.188 8.715 -1.899 1.00 96.88 90 PRO A O 1
ATOM 739 N N . ASP A 1 91 ? -16.946 8.893 -1.855 1.00 94.81 91 ASP A N 1
ATOM 740 C CA . ASP A 1 91 ? -16.712 8.750 -3.303 1.00 94.81 91 ASP A CA 1
ATOM 741 C C . ASP A 1 91 ? -17.420 9.807 -4.178 1.00 94.81 91 ASP A C 1
ATOM 743 O O . ASP A 1 91 ? -17.597 9.654 -5.384 1.00 94.81 91 ASP A O 1
ATOM 747 N N . ALA A 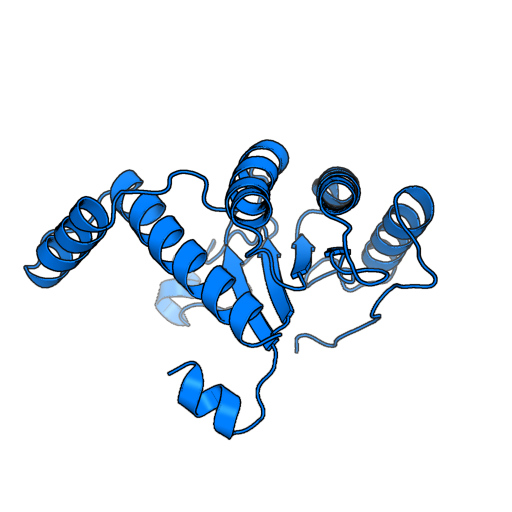1 92 ? -17.766 10.955 -3.589 1.00 95.81 92 ALA A N 1
ATOM 748 C CA . ALA A 1 92 ? -18.439 12.068 -4.262 1.00 95.81 92 ALA A CA 1
ATOM 749 C C . ALA A 1 92 ? -17.481 13.014 -5.027 1.00 95.81 92 ALA A C 1
ATOM 751 O O . ALA A 1 92 ? -17.789 14.194 -5.215 1.00 95.81 92 ALA A O 1
ATOM 752 N N . GLY A 1 93 ? -16.297 12.532 -5.425 1.00 96.62 93 GLY A N 1
ATOM 753 C CA . GLY A 1 93 ? -15.264 13.342 -6.090 1.00 96.62 93 GLY A CA 1
ATOM 754 C C . GLY A 1 93 ? -14.574 14.356 -5.166 1.00 96.62 93 GLY A C 1
ATOM 755 O O . GLY A 1 93 ? -14.145 15.416 -5.616 1.00 96.62 93 GLY A O 1
ATOM 756 N N . THR A 1 94 ? -14.510 14.064 -3.863 1.00 97.38 94 THR A N 1
ATOM 757 C CA . THR A 1 94 ? -13.929 14.953 -2.836 1.00 97.38 94 THR A CA 1
ATOM 758 C C . THR A 1 94 ? -12.691 14.371 -2.165 1.00 97.38 94 THR A C 1
ATOM 760 O O . THR A 1 94 ? -12.352 14.750 -1.041 1.00 97.38 94 THR A O 1
ATOM 763 N N . ASP A 1 95 ? -12.033 13.452 -2.855 1.00 98.31 95 ASP A N 1
ATOM 764 C CA . ASP A 1 95 ? -10.805 12.798 -2.429 1.00 98.31 95 ASP A CA 1
ATOM 765 C C . ASP A 1 95 ? -9.638 13.402 -3.216 1.00 98.31 95 ASP A C 1
ATOM 767 O O . ASP A 1 95 ? -9.808 13.838 -4.354 1.00 98.31 95 ASP A O 1
ATOM 771 N N . SER A 1 96 ? -8.465 13.482 -2.598 1.00 98.44 96 SER A N 1
ATOM 772 C CA . SER A 1 96 ? -7.279 14.105 -3.183 1.00 98.44 96 SER A CA 1
ATOM 773 C C . SER A 1 96 ? -6.012 13.324 -2.846 1.00 98.44 96 SER A C 1
ATOM 775 O O . SER A 1 96 ? -6.036 12.308 -2.149 1.00 98.44 96 SER A O 1
ATOM 777 N N . ILE A 1 97 ? -4.881 13.808 -3.346 1.00 98.56 97 ILE A N 1
ATOM 778 C CA . ILE A 1 97 ? -3.552 13.324 -2.972 1.00 98.56 97 ILE A CA 1
ATOM 779 C C . ILE A 1 97 ? -3.258 13.743 -1.523 1.00 98.56 97 ILE A C 1
ATOM 781 O O . ILE A 1 97 ? -3.445 14.910 -1.178 1.00 98.56 97 ILE A O 1
ATOM 785 N N . GLY A 1 98 ? -2.825 12.798 -0.686 1.00 98.25 98 GLY A N 1
ATOM 786 C CA . GLY A 1 98 ? -2.233 13.062 0.628 1.00 98.25 98 GLY A CA 1
ATOM 787 C C . GLY A 1 98 ? -0.706 12.923 0.622 1.00 98.25 98 GLY A C 1
ATOM 788 O O . GLY A 1 98 ? -0.109 12.509 -0.371 1.00 98.25 98 GLY A O 1
ATOM 789 N N . ASP A 1 99 ? -0.061 13.290 1.727 1.00 97.38 99 ASP A N 1
ATOM 790 C CA . ASP A 1 99 ? 1.385 13.558 1.806 1.00 97.38 99 ASP A CA 1
ATOM 791 C C . ASP A 1 99 ? 2.084 12.887 3.002 1.00 97.38 99 ASP A C 1
ATOM 793 O O . ASP A 1 99 ? 3.087 13.375 3.525 1.00 97.38 99 ASP A O 1
ATOM 797 N N . TRP A 1 100 ? 1.571 11.739 3.447 1.00 97.19 100 TRP A N 1
ATOM 798 C CA . TRP A 1 100 ? 2.177 11.010 4.560 1.00 97.19 100 TRP A CA 1
ATOM 799 C C . TRP A 1 100 ? 3.535 10.387 4.198 1.00 97.19 100 TRP A C 1
ATOM 801 O O . TRP A 1 100 ? 3.662 9.797 3.124 1.00 97.19 100 TRP A O 1
ATOM 811 N N . PRO A 1 101 ? 4.523 10.398 5.117 1.00 96.88 101 PRO A N 1
ATOM 812 C CA . PRO A 1 101 ? 5.782 9.679 4.929 1.00 96.88 101 PRO A CA 1
ATOM 813 C C . PRO A 1 101 ? 5.574 8.165 4.762 1.00 96.88 101 PRO A C 1
ATOM 815 O O . PRO A 1 101 ? 4.994 7.512 5.630 1.00 96.88 101 PRO A O 1
ATOM 818 N N . GLN A 1 102 ? 6.094 7.596 3.670 1.00 98.19 102 GLN A N 1
ATOM 819 C CA . GLN A 1 102 ? 5.884 6.180 3.330 1.00 98.19 102 GLN A CA 1
ATOM 820 C C . GLN A 1 102 ? 7.036 5.256 3.752 1.00 98.19 102 GLN A C 1
ATOM 822 O O . GLN A 1 102 ? 6.800 4.140 4.210 1.00 98.19 102 GLN A O 1
ATOM 827 N N . ALA A 1 103 ? 8.286 5.710 3.610 1.00 98.25 103 ALA A N 1
ATOM 828 C CA . ALA A 1 103 ? 9.469 4.842 3.596 1.00 98.25 103 ALA A CA 1
ATOM 829 C C . ALA A 1 103 ? 9.603 3.925 4.827 1.00 98.25 103 ALA A C 1
ATOM 831 O O . ALA A 1 103 ? 9.711 2.709 4.689 1.00 98.25 103 ALA A O 1
ATOM 832 N N . GLU A 1 104 ? 9.581 4.496 6.031 1.00 98.19 104 GLU A N 1
ATOM 833 C CA . GLU A 1 104 ? 9.792 3.743 7.273 1.00 98.19 104 GLU A CA 1
ATOM 834 C C . GLU A 1 104 ? 8.689 2.698 7.484 1.00 98.19 104 GLU A C 1
ATOM 836 O O . GLU A 1 104 ? 8.965 1.517 7.687 1.00 98.19 104 GLU A O 1
ATOM 841 N N . ARG A 1 105 ? 7.428 3.107 7.324 1.00 98.00 105 ARG A N 1
ATOM 842 C CA . ARG A 1 105 ? 6.265 2.227 7.482 1.00 98.00 105 ARG A CA 1
ATOM 843 C C . ARG A 1 105 ? 6.248 1.091 6.463 1.00 98.00 105 ARG A C 1
ATOM 845 O O . ARG A 1 105 ? 5.980 -0.049 6.836 1.00 98.00 105 ARG A O 1
ATOM 852 N N . MET A 1 106 ? 6.582 1.379 5.202 1.00 98.56 106 MET A N 1
ATOM 853 C CA . MET A 1 106 ? 6.752 0.343 4.179 1.00 98.56 106 MET A CA 1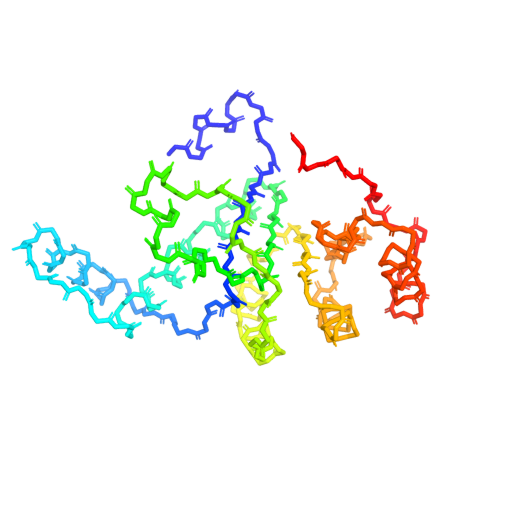
ATOM 854 C C . MET A 1 106 ? 7.839 -0.656 4.579 1.00 98.56 106 MET A C 1
ATOM 856 O O . MET A 1 106 ? 7.605 -1.860 4.513 1.00 98.56 106 MET A O 1
ATOM 860 N N . SER A 1 107 ? 9.005 -0.163 5.011 1.00 98.62 107 SER A N 1
ATOM 861 C CA . SER A 1 107 ? 10.122 -1.015 5.423 1.00 98.62 107 SER A CA 1
ATOM 862 C C . SER A 1 107 ? 9.704 -1.966 6.538 1.00 98.62 107 SER A C 1
ATOM 864 O O . SER A 1 107 ? 9.910 -3.166 6.411 1.00 98.62 107 SER A O 1
ATOM 866 N N . HIS A 1 108 ? 9.074 -1.449 7.596 1.00 98.25 108 HIS A N 1
ATOM 867 C CA . HIS A 1 108 ? 8.635 -2.260 8.731 1.00 98.25 108 HIS A CA 1
ATOM 868 C C . HIS A 1 108 ? 7.596 -3.313 8.341 1.00 98.25 108 HIS A C 1
ATOM 870 O O . HIS A 1 108 ? 7.719 -4.469 8.743 1.00 98.25 108 HIS A O 1
ATOM 876 N N . PHE A 1 109 ? 6.578 -2.939 7.561 1.00 98.62 109 PHE A N 1
ATOM 877 C CA . PHE A 1 109 ? 5.523 -3.880 7.190 1.00 98.62 109 PHE A CA 1
ATOM 878 C C . PHE A 1 109 ? 6.032 -5.001 6.285 1.00 98.62 109 PHE A C 1
ATOM 880 O O . PHE A 1 109 ? 5.725 -6.173 6.505 1.00 98.62 109 PHE A O 1
ATOM 887 N N . LEU A 1 110 ? 6.810 -4.642 5.262 1.00 98.50 110 LEU A N 1
ATOM 888 C CA . LEU A 1 110 ? 7.336 -5.606 4.302 1.00 98.50 110 LEU A CA 1
ATOM 889 C C . LEU A 1 110 ? 8.379 -6.522 4.953 1.00 98.50 110 LEU A C 1
ATOM 891 O O . LEU A 1 110 ? 8.310 -7.732 4.753 1.00 98.50 110 LEU A O 1
ATOM 895 N N . ASP A 1 111 ? 9.270 -5.983 5.791 1.00 98.56 111 ASP A N 1
ATOM 896 C CA . ASP A 1 111 ? 10.257 -6.771 6.543 1.00 98.56 111 ASP A CA 1
ATOM 897 C C . ASP A 1 111 ? 9.599 -7.719 7.551 1.00 98.56 111 ASP A C 1
ATOM 899 O O . ASP A 1 111 ? 10.009 -8.873 7.688 1.00 98.56 111 ASP A O 1
ATOM 903 N N . ARG A 1 112 ? 8.508 -7.292 8.203 1.00 98.25 112 ARG A N 1
ATOM 904 C CA . ARG A 1 112 ? 7.753 -8.171 9.103 1.00 98.25 112 ARG A CA 1
ATOM 905 C C . ARG A 1 112 ? 7.266 -9.439 8.399 1.00 98.25 112 ARG A C 1
ATOM 907 O O . ARG A 1 112 ? 7.247 -10.497 9.016 1.00 98.25 112 ARG A O 1
ATOM 914 N N . LEU A 1 113 ? 6.869 -9.337 7.134 1.00 98.25 113 LEU A N 1
ATOM 915 C CA . LEU A 1 113 ? 6.433 -10.485 6.340 1.00 98.25 113 LEU A CA 1
ATOM 916 C C . LEU A 1 113 ? 7.611 -11.245 5.714 1.00 98.25 113 LEU A C 1
ATOM 918 O O . LEU A 1 113 ? 7.580 -12.473 5.694 1.00 98.25 113 LEU A O 1
ATOM 922 N N . ASP A 1 114 ? 8.642 -10.551 5.215 1.00 98.19 114 ASP A N 1
ATOM 923 C CA . ASP A 1 114 ? 9.828 -11.184 4.602 1.00 98.19 114 ASP A CA 1
ATOM 924 C C . ASP A 1 114 ? 10.611 -12.009 5.633 1.00 98.19 114 ASP A C 1
ATOM 926 O O . ASP A 1 114 ? 10.998 -13.140 5.352 1.00 98.19 114 ASP A O 1
ATOM 930 N N . SER A 1 115 ? 10.763 -11.500 6.862 1.00 97.88 115 SER A N 1
ATOM 931 C CA . SER A 1 115 ? 11.431 -12.207 7.969 1.00 97.88 115 SER A CA 1
ATOM 932 C C . SER A 1 115 ? 10.705 -13.477 8.431 1.00 97.88 115 SER A C 1
ATOM 934 O O . SER A 1 115 ? 11.316 -14.344 9.056 1.00 97.88 115 SER A O 1
ATOM 936 N N . GLU A 1 116 ? 9.418 -13.607 8.106 1.00 97.56 116 GLU A N 1
ATOM 937 C CA . GLU A 1 116 ? 8.597 -14.795 8.357 1.00 97.56 116 GLU A CA 1
ATOM 938 C C . GLU A 1 116 ? 8.484 -15.716 7.128 1.00 97.56 116 GLU A C 1
ATOM 940 O O . GLU A 1 116 ? 7.746 -16.699 7.186 1.00 97.56 116 GLU A O 1
ATOM 945 N N . ASP A 1 117 ? 9.173 -15.400 6.023 1.00 97.19 117 ASP A N 1
ATOM 946 C CA . ASP A 1 117 ? 9.020 -16.057 4.714 1.00 97.19 117 ASP A CA 1
ATOM 947 C C . ASP A 1 117 ? 7.554 -16.084 4.231 1.00 97.19 117 ASP A C 1
ATOM 949 O O . ASP A 1 117 ? 7.064 -17.035 3.624 1.00 97.19 117 ASP A O 1
ATOM 953 N N . ALA A 1 118 ? 6.815 -15.019 4.551 1.00 97.88 118 ALA A N 1
ATOM 954 C CA . ALA A 1 118 ? 5.374 -14.920 4.340 1.00 97.88 118 ALA A CA 1
ATOM 955 C C . ALA A 1 118 ? 4.969 -13.675 3.536 1.00 97.88 118 ALA A C 1
ATOM 957 O O . ALA A 1 118 ? 3.804 -13.275 3.544 1.00 97.88 118 ALA A O 1
ATOM 958 N N . LEU A 1 119 ? 5.920 -13.051 2.836 1.00 98.38 119 LEU A N 1
ATOM 959 C CA . LEU A 1 119 ? 5.662 -11.919 1.949 1.00 98.38 119 LEU A CA 1
ATOM 960 C C . LEU A 1 119 ? 5.078 -12.407 0.606 1.00 98.38 119 LEU A C 1
ATOM 962 O O . LEU A 1 119 ? 5.799 -13.060 -0.162 1.00 98.38 119 LEU A O 1
ATOM 966 N N . PRO A 1 120 ? 3.805 -12.093 0.274 1.00 98.31 120 PRO A N 1
ATOM 967 C CA . PRO A 1 120 ? 3.206 -12.485 -0.999 1.00 98.31 120 PRO A CA 1
ATOM 968 C C . PRO A 1 120 ? 3.797 -11.704 -2.179 1.00 98.31 120 PRO A C 1
ATOM 970 O O . PRO A 1 120 ? 4.496 -10.699 -2.021 1.00 98.31 120 PRO A O 1
ATOM 973 N N . ARG A 1 121 ? 3.442 -12.122 -3.402 1.00 98.62 121 ARG A N 1
ATOM 974 C CA . ARG A 1 121 ? 3.593 -11.250 -4.578 1.00 98.62 121 ARG A CA 1
ATOM 975 C C . ARG A 1 121 ? 2.851 -9.953 -4.295 1.00 98.62 121 ARG A C 1
ATOM 977 O O . ARG A 1 121 ? 1.690 -10.010 -3.903 1.00 98.62 121 ARG A O 1
ATOM 984 N N . THR A 1 122 ? 3.498 -8.813 -4.484 1.00 98.81 122 THR A N 1
ATOM 985 C CA . THR A 1 122 ? 2.948 -7.532 -4.036 1.00 98.81 122 THR A CA 1
ATOM 986 C C . THR A 1 122 ? 3.032 -6.495 -5.142 1.00 98.81 122 THR A C 1
ATOM 988 O O . THR A 1 122 ? 4.075 -6.358 -5.779 1.00 98.81 122 THR A O 1
ATOM 991 N N . ILE A 1 123 ? 1.950 -5.750 -5.354 1.00 98.88 123 ILE A N 1
ATOM 992 C CA . ILE A 1 123 ? 1.924 -4.563 -6.210 1.00 98.88 123 ILE A CA 1
ATOM 993 C C . ILE A 1 123 ? 1.610 -3.362 -5.325 1.00 98.88 123 ILE A C 1
ATOM 995 O O . ILE A 1 123 ? 0.625 -3.386 -4.590 1.00 98.88 123 ILE A O 1
ATOM 999 N N . VAL A 1 124 ? 2.444 -2.327 -5.380 1.00 98.88 124 VAL A N 1
ATOM 1000 C CA . VAL A 1 124 ? 2.206 -1.077 -4.652 1.00 98.88 124 VAL A CA 1
ATOM 1001 C C . VAL A 1 124 ? 1.966 0.050 -5.641 1.00 98.88 124 VAL A C 1
ATOM 1003 O O . VAL A 1 124 ? 2.746 0.240 -6.575 1.00 98.88 124 VAL A O 1
ATOM 1006 N N . TYR A 1 125 ? 0.902 0.803 -5.392 1.00 98.88 125 TYR A N 1
ATOM 1007 C CA . TYR A 1 125 ? 0.509 2.007 -6.107 1.00 98.88 125 TYR A CA 1
ATOM 1008 C C . TYR A 1 125 ? 0.534 3.178 -5.121 1.00 98.88 125 TYR A C 1
ATOM 1010 O O . TYR A 1 125 ? 0.032 3.050 -4.004 1.00 98.88 125 TYR A O 1
ATOM 1018 N N . ASN A 1 126 ? 1.089 4.324 -5.509 1.00 98.44 126 ASN A N 1
ATOM 1019 C CA . ASN A 1 126 ? 1.009 5.567 -4.735 1.00 98.44 126 ASN A CA 1
ATOM 1020 C C . ASN A 1 126 ? 0.214 6.620 -5.509 1.00 98.44 126 ASN A C 1
ATOM 1022 O O . ASN A 1 126 ? 0.367 6.759 -6.718 1.00 98.44 126 ASN A O 1
ATOM 1026 N N . ASN A 1 127 ? -0.618 7.380 -4.797 1.00 97.00 127 ASN A N 1
ATOM 1027 C CA . ASN A 1 127 ? -1.386 8.490 -5.368 1.00 97.00 127 ASN A CA 1
ATOM 1028 C C . ASN A 1 127 ? -0.567 9.798 -5.423 1.00 97.00 127 ASN A C 1
ATOM 1030 O O . ASN A 1 127 ? -0.931 10.725 -6.140 1.00 97.00 127 ASN A O 1
ATOM 1034 N N . ASN A 1 128 ? 0.534 9.893 -4.663 1.00 98.31 128 ASN A N 1
ATOM 1035 C CA . ASN A 1 128 ? 1.400 11.074 -4.619 1.00 98.31 128 ASN A CA 1
ATOM 1036 C C . ASN A 1 128 ? 2.701 10.846 -5.403 1.00 98.31 128 ASN A C 1
ATOM 1038 O O . ASN A 1 128 ? 3.515 10.030 -4.971 1.00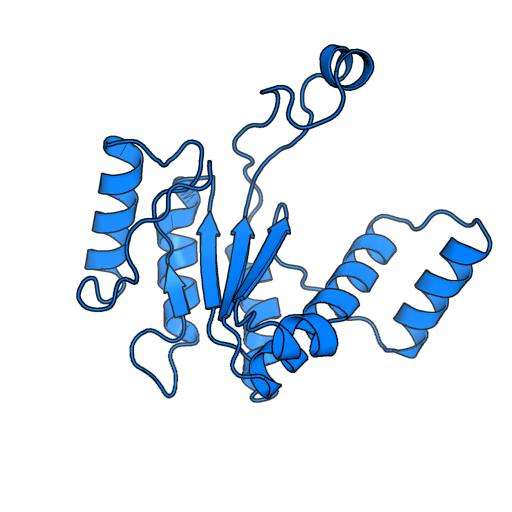 98.31 128 ASN A O 1
ATOM 1042 N N . PRO A 1 129 ? 2.965 11.566 -6.509 1.00 97.94 129 PRO A N 1
ATOM 1043 C CA . PRO A 1 129 ? 4.126 11.302 -7.356 1.00 97.94 129 PRO A CA 1
ATOM 1044 C C . PRO A 1 129 ? 5.466 11.593 -6.662 1.00 97.94 129 PRO A C 1
ATOM 1046 O O . PRO A 1 129 ? 6.493 11.086 -7.114 1.00 97.94 129 PRO A O 1
ATOM 1049 N N . SER A 1 130 ? 5.485 12.341 -5.545 1.00 98.12 130 SER A N 1
ATOM 1050 C CA . SER A 1 130 ? 6.702 12.507 -4.732 1.00 98.12 130 SER A CA 1
ATOM 1051 C C . SER A 1 130 ? 7.218 11.188 -4.158 1.00 98.12 130 SER A C 1
ATOM 1053 O O . SER A 1 130 ? 8.410 11.062 -3.886 1.00 98.12 130 SER A O 1
ATOM 1055 N N . ASP A 1 131 ? 6.338 10.198 -4.004 1.00 98.56 131 ASP A N 1
ATOM 1056 C CA . ASP A 1 131 ? 6.678 8.898 -3.436 1.00 98.56 131 ASP A CA 1
ATOM 1057 C C . ASP A 1 131 ? 7.189 7.901 -4.480 1.00 98.56 131 ASP A C 1
ATOM 1059 O O . ASP A 1 131 ? 7.655 6.832 -4.096 1.00 98.56 131 ASP A O 1
ATOM 1063 N N . ASN A 1 132 ? 7.180 8.234 -5.779 1.00 98.69 132 ASN A N 1
ATOM 1064 C CA . ASN A 1 132 ? 7.569 7.312 -6.855 1.00 98.69 132 ASN A CA 1
ATOM 1065 C C . ASN A 1 132 ? 8.938 6.657 -6.599 1.00 98.69 132 ASN A C 1
ATOM 1067 O O . ASN A 1 132 ? 9.062 5.433 -6.624 1.00 98.69 132 ASN A O 1
ATOM 1071 N N . PHE A 1 133 ? 9.972 7.458 -6.319 1.00 98.69 133 PHE A N 1
ATOM 1072 C CA . PHE A 1 133 ? 11.323 6.944 -6.056 1.00 98.69 133 PHE A CA 1
ATOM 1073 C C . PHE A 1 133 ? 11.389 6.162 -4.741 1.00 98.69 133 PHE A C 1
ATOM 1075 O O . PHE A 1 133 ? 12.037 5.114 -4.681 1.00 98.69 133 PHE A O 1
ATOM 1082 N N . THR A 1 134 ? 10.697 6.635 -3.703 1.00 98.62 134 THR A N 1
ATOM 1083 C CA . THR A 1 134 ? 10.609 5.950 -2.408 1.00 98.62 134 THR A CA 1
ATOM 1084 C C . THR A 1 134 ? 9.999 4.563 -2.568 1.00 98.62 134 THR A C 1
ATOM 1086 O O . THR A 1 134 ? 10.602 3.578 -2.152 1.00 98.62 134 THR A O 1
ATOM 1089 N N . VAL A 1 135 ? 8.845 4.463 -3.227 1.00 98.69 135 VAL A N 1
ATOM 1090 C CA . VAL A 1 135 ? 8.152 3.196 -3.464 1.00 98.69 135 VAL A CA 1
ATOM 1091 C C . VAL A 1 135 ? 9.004 2.287 -4.343 1.00 98.69 135 VAL A C 1
ATOM 1093 O O . VAL A 1 135 ? 9.285 1.156 -3.953 1.00 98.69 135 VAL A O 1
ATOM 1096 N N . ALA A 1 136 ? 9.481 2.775 -5.491 1.00 98.62 136 ALA A N 1
ATOM 1097 C CA . ALA A 1 136 ? 10.251 1.960 -6.427 1.00 98.62 136 ALA A CA 1
ATOM 1098 C C . ALA A 1 136 ? 11.530 1.378 -5.797 1.00 98.62 136 ALA A C 1
ATOM 1100 O O . ALA A 1 136 ? 11.805 0.188 -5.960 1.00 98.62 136 ALA A O 1
ATOM 1101 N N . THR A 1 137 ? 12.289 2.184 -5.044 1.00 98.69 137 THR A N 1
ATOM 1102 C CA . THR A 1 137 ? 13.492 1.696 -4.344 1.00 98.69 137 THR A CA 1
ATOM 1103 C C . THR A 1 137 ? 13.151 0.752 -3.192 1.00 98.69 137 THR A C 1
ATOM 1105 O O . THR A 1 137 ? 13.813 -0.274 -3.046 1.00 98.69 137 THR A O 1
ATOM 1108 N N . MET A 1 138 ? 12.094 1.035 -2.421 1.00 98.81 138 MET A N 1
ATOM 1109 C CA . MET A 1 138 ? 11.664 0.187 -1.306 1.00 98.81 138 MET A CA 1
ATOM 1110 C C . MET A 1 138 ? 11.317 -1.232 -1.761 1.00 98.81 138 MET A C 1
ATOM 1112 O O . MET A 1 138 ? 11.748 -2.208 -1.151 1.00 98.81 138 MET A O 1
ATOM 1116 N N . LEU A 1 139 ? 10.580 -1.364 -2.866 1.00 98.62 139 LEU A N 1
ATOM 1117 C CA . LEU A 1 139 ? 10.217 -2.669 -3.423 1.00 98.62 139 LEU A CA 1
ATOM 1118 C C . LEU A 1 139 ? 11.439 -3.471 -3.893 1.00 98.62 139 LEU A C 1
ATOM 1120 O O . LEU A 1 139 ? 11.407 -4.703 -3.881 1.00 98.62 139 LEU A O 1
ATOM 1124 N N . GLY A 1 140 ? 12.525 -2.791 -4.270 1.00 98.44 140 GLY A N 1
ATOM 1125 C CA . GLY A 1 140 ? 13.798 -3.412 -4.631 1.00 98.44 140 GLY A CA 1
ATOM 1126 C C . GLY A 1 140 ? 14.421 -4.242 -3.503 1.00 98.44 140 GLY A C 1
ATOM 1127 O O . GLY A 1 140 ? 15.048 -5.263 -3.787 1.00 98.44 140 GLY A O 1
ATOM 1128 N N . ASN A 1 141 ? 14.191 -3.872 -2.238 1.00 98.56 141 ASN A N 1
ATOM 1129 C CA . ASN A 1 141 ? 14.745 -4.573 -1.071 1.00 98.56 141 ASN A CA 1
ATOM 1130 C C . ASN A 1 141 ? 14.208 -6.008 -0.920 1.00 98.56 141 ASN A C 1
ATOM 1132 O O . ASN A 1 141 ? 14.904 -6.879 -0.397 1.00 98.56 141 ASN A O 1
ATOM 1136 N N . PHE A 1 142 ? 12.991 -6.257 -1.411 1.00 98.44 142 PHE A N 1
ATOM 1137 C CA . PHE A 1 142 ? 12.230 -7.484 -1.157 1.00 98.44 142 PHE A CA 1
ATOM 1138 C C . PHE A 1 142 ? 11.999 -8.331 -2.418 1.00 98.44 142 PHE A C 1
ATOM 1140 O O . PHE A 1 142 ? 11.117 -9.189 -2.468 1.00 98.44 142 PHE A O 1
ATOM 1147 N N . GLN A 1 143 ? 12.793 -8.115 -3.470 1.00 97.38 143 GLN A N 1
ATOM 1148 C CA . GLN A 1 143 ? 12.779 -9.001 -4.634 1.00 97.38 143 GLN A CA 1
ATOM 1149 C C . GLN A 1 143 ? 13.372 -10.371 -4.258 1.00 97.38 143 GLN A C 1
ATOM 1151 O O . GLN A 1 143 ? 14.505 -10.471 -3.777 1.00 97.38 143 GLN A O 1
ATOM 1156 N N . ARG A 1 144 ? 12.609 -11.444 -4.489 1.00 90.75 144 ARG A N 1
ATOM 1157 C CA . ARG A 1 144 ? 12.979 -12.844 -4.205 1.00 90.75 144 ARG A CA 1
ATOM 1158 C C . ARG A 1 144 ? 12.255 -13.777 -5.180 1.00 90.75 144 ARG A C 1
ATOM 1160 O O . ARG A 1 144 ? 11.212 -13.397 -5.700 1.00 90.75 144 ARG A O 1
ATOM 1167 N N . GLU A 1 145 ? 12.775 -14.996 -5.351 1.00 90.31 145 GLU A N 1
ATOM 1168 C CA . GLU A 1 145 ? 12.123 -16.189 -5.944 1.00 90.31 145 GLU A CA 1
ATOM 1169 C C . GLU A 1 145 ? 11.688 -16.101 -7.414 1.00 90.31 145 GLU A C 1
ATOM 1171 O O . GLU A 1 145 ? 12.092 -16.926 -8.233 1.00 90.31 145 GLU A O 1
ATOM 1176 N N . VAL A 1 146 ? 10.862 -15.116 -7.760 1.00 93.94 146 VAL A N 1
ATOM 1177 C CA . VAL A 1 146 ? 10.288 -14.918 -9.087 1.00 93.94 146 VAL A CA 1
ATOM 1178 C C . VAL A 1 146 ? 10.650 -13.530 -9.622 1.00 93.94 146 VAL A C 1
ATOM 1180 O O . VAL A 1 146 ? 10.660 -12.555 -8.866 1.00 93.94 146 VAL A O 1
ATOM 1183 N N . PRO A 1 147 ? 10.936 -13.393 -10.930 1.00 93.38 147 PRO A N 1
ATOM 1184 C CA . PRO A 1 147 ? 11.194 -12.088 -11.526 1.00 93.38 147 PRO A CA 1
ATOM 1185 C C . PRO A 1 147 ? 10.009 -11.139 -11.316 1.00 93.38 147 PRO A C 1
ATOM 1187 O O . PRO A 1 147 ? 8.922 -11.385 -11.835 1.00 93.38 147 PRO A O 1
ATOM 1190 N N . GLY A 1 148 ? 10.234 -10.050 -10.576 1.00 94.62 148 GLY A N 1
ATOM 1191 C CA . GLY A 1 148 ? 9.202 -9.057 -10.292 1.00 94.62 148 GLY A CA 1
ATOM 1192 C C . GLY A 1 148 ? 8.172 -9.511 -9.254 1.00 94.62 148 GLY A C 1
ATOM 1193 O O . GLY A 1 148 ? 6.987 -9.234 -9.432 1.00 94.62 148 GLY A O 1
ATOM 1194 N N . LYS A 1 149 ? 8.606 -10.203 -8.187 1.00 97.88 149 LYS A N 1
ATOM 1195 C CA . LYS A 1 149 ? 7.765 -10.511 -7.013 1.00 97.88 149 LYS A CA 1
ATOM 1196 C C . LYS A 1 149 ? 7.119 -9.247 -6.438 1.00 97.88 149 LYS A C 1
ATOM 1198 O O . LYS A 1 149 ? 5.934 -9.272 -6.106 1.00 97.88 149 LYS A O 1
ATOM 1203 N N . MET A 1 150 ? 7.896 -8.166 -6.363 1.00 98.69 150 MET A N 1
ATOM 1204 C CA . MET A 1 150 ? 7.444 -6.842 -5.937 1.00 98.69 150 MET A CA 1
ATOM 1205 C C . MET A 1 150 ? 7.317 -5.931 -7.160 1.00 98.69 150 MET A C 1
ATOM 1207 O O . MET A 1 150 ? 8.265 -5.799 -7.938 1.00 98.69 150 MET A O 1
ATOM 1211 N N . GLN A 1 151 ? 6.157 -5.311 -7.342 1.00 98.75 151 GLN A N 1
ATOM 1212 C CA . GLN A 1 151 ? 5.827 -4.499 -8.510 1.00 98.75 151 GLN A CA 1
ATOM 1213 C C . GLN A 1 151 ? 5.492 -3.075 -8.091 1.00 98.75 151 GLN A C 1
ATOM 1215 O O . GLN A 1 151 ? 4.634 -2.856 -7.235 1.00 98.75 151 GLN A O 1
ATOM 1220 N N . PHE A 1 152 ? 6.146 -2.111 -8.732 1.00 98.81 152 PHE A N 1
ATOM 1221 C CA . PHE A 1 152 ? 5.678 -0.737 -8.710 1.00 98.81 152 PHE A CA 1
ATOM 1222 C C . PHE A 1 152 ? 4.571 -0.613 -9.760 1.00 98.81 152 PHE A C 1
ATOM 1224 O O . PHE A 1 152 ? 4.838 -0.752 -10.955 1.00 98.81 152 PHE A O 1
ATOM 1231 N N . GLY A 1 153 ? 3.332 -0.452 -9.301 1.00 98.69 153 GLY A N 1
ATOM 1232 C CA . GLY A 1 153 ? 2.146 -0.403 -10.147 1.00 98.69 153 GLY A CA 1
ATOM 1233 C C . GLY A 1 153 ? 2.120 0.812 -11.079 1.00 98.69 153 GLY A C 1
ATOM 1234 O O . GLY A 1 153 ? 2.920 1.735 -10.922 1.00 98.69 153 GLY A O 1
ATOM 1235 N N . SER A 1 154 ? 1.215 0.794 -12.066 1.00 98.69 154 SER A N 1
ATOM 1236 C CA . SER A 1 154 ? 1.001 1.922 -12.989 1.00 98.69 154 SER A CA 1
ATOM 1237 C C . SER A 1 154 ? 0.652 3.220 -12.247 1.00 98.69 154 SER A C 1
ATOM 1239 O O . SER A 1 154 ? 0.284 3.193 -11.071 1.00 98.69 154 SER A O 1
ATOM 1241 N N . GLY A 1 155 ? 0.740 4.355 -12.948 1.00 98.44 155 GLY A N 1
ATOM 1242 C CA . GLY A 1 155 ? 0.202 5.623 -12.454 1.00 98.44 155 GLY A CA 1
ATOM 1243 C C . GLY A 1 155 ? -1.258 5.432 -12.044 1.00 98.44 155 GLY A C 1
ATOM 1244 O O . GLY A 1 155 ? -2.064 4.977 -12.849 1.00 98.44 155 GLY A O 1
ATOM 1245 N N . TRP A 1 156 ? -1.573 5.710 -10.780 1.00 98.56 156 TRP A N 1
ATOM 1246 C CA . TRP A 1 156 ? -2.872 5.401 -10.190 1.00 98.56 156 TRP A CA 1
ATOM 1247 C C . TRP A 1 156 ? -3.715 6.658 -9.971 1.00 98.56 156 TRP A C 1
ATOM 1249 O O . TRP A 1 156 ? -3.203 7.691 -9.530 1.00 98.56 156 TRP A O 1
ATOM 1259 N N . TRP A 1 157 ? -5.016 6.554 -10.252 1.00 98.12 157 TRP A N 1
ATOM 1260 C CA . TRP A 1 157 ? -6.029 7.582 -10.020 1.00 98.12 157 TRP A CA 1
ATOM 1261 C C . TRP A 1 157 ? -5.652 8.943 -10.623 1.00 98.12 157 TRP A C 1
ATOM 1263 O O . TRP A 1 157 ? -5.732 9.130 -11.833 1.00 98.12 157 TRP A O 1
ATOM 1273 N N . HIS A 1 158 ? -5.214 9.910 -9.812 1.00 98.38 158 HIS A N 1
ATOM 1274 C CA . HIS A 1 158 ? -4.823 11.245 -10.287 1.00 98.38 158 HIS A CA 1
ATOM 1275 C C . HIS A 1 158 ? -3.567 11.211 -11.176 1.00 98.38 158 HIS A C 1
ATOM 1277 O O . HIS A 1 158 ? -3.277 12.165 -11.907 1.00 98.38 158 HIS A O 1
ATOM 1283 N N . LEU A 1 159 ? -2.811 10.114 -11.104 1.00 98.50 159 LEU A N 1
ATOM 1284 C CA . LEU A 1 159 ? -1.609 9.867 -11.891 1.00 98.50 159 LEU A CA 1
ATOM 1285 C C . LEU A 1 159 ? -1.875 9.010 -13.133 1.00 98.50 159 LEU A C 1
ATOM 1287 O O . LEU A 1 159 ? -0.953 8.843 -13.931 1.00 98.50 159 LEU A O 1
ATOM 1291 N N . ASP A 1 160 ? -3.107 8.531 -13.346 1.00 98.50 160 ASP A N 1
ATOM 1292 C CA . ASP A 1 160 ? -3.500 7.843 -14.583 1.00 98.50 160 ASP A CA 1
ATOM 1293 C C . ASP A 1 160 ? -3.814 8.846 -15.707 1.00 98.50 160 ASP A C 1
ATOM 1295 O O . ASP A 1 160 ? -4.941 9.073 -16.146 1.00 98.50 160 ASP A O 1
ATOM 1299 N N . GLN A 1 161 ? -2.767 9.544 -16.123 1.00 98.62 161 GLN A N 1
ATOM 1300 C CA . GLN A 1 161 ? -2.750 10.461 -17.253 1.00 98.62 161 GLN A CA 1
ATOM 1301 C C . GLN A 1 161 ? -1.321 10.513 -17.799 1.00 98.62 161 GLN A C 1
ATOM 1303 O O . GLN A 1 161 ? -0.400 9.972 -17.188 1.00 98.62 161 GLN A O 1
ATOM 1308 N N . ARG A 1 162 ? -1.125 11.121 -18.974 1.00 98.56 162 ARG A N 1
ATOM 1309 C CA . ARG A 1 162 ? 0.154 11.077 -19.704 1.00 98.56 162 ARG A CA 1
ATOM 1310 C C . ARG A 1 162 ? 1.362 11.395 -18.819 1.00 98.56 162 ARG A C 1
ATOM 1312 O O . ARG A 1 162 ? 2.305 10.616 -18.799 1.00 98.56 162 ARG A O 1
ATOM 1319 N N . ASP A 1 163 ? 1.334 12.512 -18.104 1.00 98.56 163 ASP A N 1
ATOM 1320 C CA . ASP A 1 163 ? 2.491 12.990 -17.349 1.00 98.56 163 ASP A CA 1
ATOM 1321 C C . ASP A 1 163 ? 2.743 12.089 -16.123 1.00 98.56 163 ASP A C 1
ATOM 1323 O O . ASP A 1 163 ? 3.882 11.727 -15.839 1.00 98.56 163 ASP A O 1
ATOM 1327 N N . GLY A 1 164 ? 1.684 11.646 -15.437 1.00 98.62 164 GLY A N 1
ATOM 1328 C CA . GLY A 1 164 ? 1.785 10.723 -14.300 1.00 98.62 164 GLY A CA 1
ATOM 1329 C C . GLY A 1 164 ? 2.307 9.339 -14.699 1.00 98.62 164 GLY A C 1
ATOM 1330 O O . GLY A 1 164 ? 3.232 8.823 -14.068 1.00 98.62 164 GLY A O 1
ATOM 1331 N N . MET A 1 165 ? 1.785 8.773 -15.790 1.00 98.75 165 MET A N 1
ATOM 1332 C CA . MET A 1 165 ? 2.262 7.509 -16.352 1.00 98.75 165 MET A CA 1
ATOM 1333 C C . MET A 1 165 ? 3.701 7.616 -16.864 1.00 98.75 165 MET A C 1
ATOM 1335 O O . MET A 1 165 ? 4.500 6.714 -16.626 1.00 98.75 165 MET A O 1
ATOM 1339 N N . GLU A 1 166 ? 4.069 8.711 -17.537 1.00 98.75 166 GLU A N 1
ATOM 1340 C CA . GLU A 1 166 ? 5.447 8.929 -17.984 1.00 98.75 166 GLU A CA 1
ATOM 1341 C C . GLU A 1 166 ? 6.426 8.962 -16.805 1.00 98.75 166 GLU A C 1
ATOM 1343 O O . GLU A 1 166 ? 7.473 8.316 -16.866 1.00 98.75 166 GLU A O 1
ATOM 1348 N N . GLU A 1 167 ? 6.099 9.671 -15.723 1.00 98.62 167 GLU A N 1
ATOM 1349 C CA . GLU A 1 167 ? 6.960 9.739 -14.538 1.00 98.62 167 GLU A CA 1
ATOM 1350 C C . GLU A 1 167 ? 7.048 8.398 -13.795 1.00 98.62 167 GLU A C 1
ATOM 1352 O O . GLU A 1 167 ? 8.136 8.005 -13.355 1.00 98.62 167 GLU A O 1
ATOM 1357 N N . GLN A 1 168 ? 5.944 7.650 -13.703 1.00 98.75 168 GLN A N 1
ATOM 1358 C CA . GLN A 1 168 ? 5.938 6.297 -13.140 1.00 98.75 168 GLN A CA 1
ATOM 1359 C C . GLN A 1 168 ? 6.837 5.357 -13.961 1.00 98.75 168 GLN A C 1
ATOM 1361 O O . GLN A 1 168 ? 7.727 4.709 -13.400 1.00 98.75 168 GLN A O 1
ATOM 1366 N N . LEU A 1 169 ? 6.682 5.344 -15.2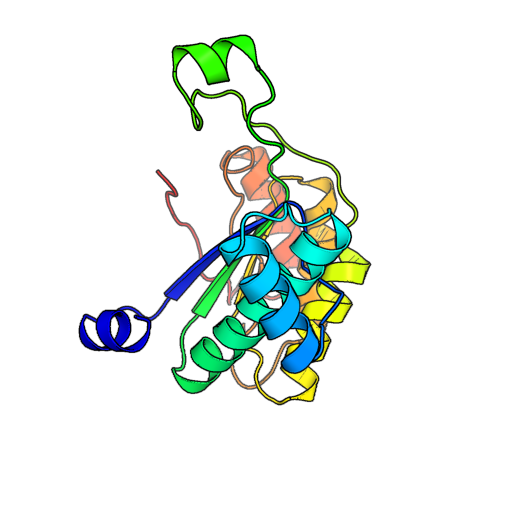89 1.00 98.81 169 LEU A N 1
ATOM 1367 C CA . LEU A 1 169 ? 7.460 4.495 -16.195 1.00 98.81 169 LEU A CA 1
ATOM 1368 C C . LEU A 1 169 ? 8.948 4.854 -16.181 1.00 98.81 169 LEU A C 1
ATOM 1370 O O . LEU A 1 169 ? 9.789 3.954 -16.138 1.00 98.81 169 LEU A O 1
ATOM 1374 N N . LYS A 1 170 ? 9.294 6.150 -16.177 1.00 98.81 170 LYS A N 1
ATOM 1375 C CA . LYS A 1 170 ? 10.686 6.618 -16.030 1.00 98.81 170 LYS A CA 1
ATOM 1376 C C . LYS A 1 170 ? 11.287 6.139 -14.713 1.00 98.81 170 LYS A C 1
ATOM 1378 O O . LYS A 1 170 ? 12.406 5.631 -14.699 1.00 98.81 170 LYS A O 1
ATOM 1383 N N . THR A 1 171 ? 10.548 6.270 -13.613 1.00 98.88 171 THR A N 1
ATOM 1384 C CA . THR A 1 171 ? 10.999 5.816 -12.291 1.00 98.88 171 THR A CA 1
ATOM 1385 C C . THR A 1 171 ? 11.248 4.306 -12.287 1.00 98.88 171 THR A C 1
ATOM 1387 O O . THR A 1 171 ? 12.331 3.864 -11.900 1.00 98.88 171 THR A O 1
ATOM 1390 N N . LEU A 1 172 ? 10.291 3.512 -12.781 1.00 98.69 172 LEU A N 1
ATOM 1391 C CA . LEU A 1 172 ? 10.426 2.057 -12.871 1.00 98.69 172 LEU A CA 1
ATOM 1392 C C . LEU A 1 172 ? 11.582 1.634 -13.790 1.00 98.69 172 LEU A C 1
ATOM 1394 O O . LEU A 1 172 ? 12.299 0.688 -13.471 1.00 98.69 172 LEU A O 1
ATOM 1398 N N . ALA A 1 173 ? 11.796 2.330 -14.908 1.00 98.50 173 ALA A N 1
ATOM 1399 C CA . ALA A 1 173 ? 12.904 2.057 -15.821 1.00 98.50 173 ALA A CA 1
ATOM 1400 C C . ALA A 1 173 ? 14.278 2.362 -15.201 1.00 98.50 173 ALA A C 1
ATOM 1402 O O . ALA A 1 173 ? 15.238 1.649 -15.486 1.00 98.50 173 ALA A O 1
ATOM 1403 N N . ASN A 1 174 ? 14.373 3.394 -14.357 1.00 98.50 174 ASN A N 1
ATOM 1404 C CA . ASN A 1 174 ? 15.621 3.784 -13.697 1.00 98.50 174 ASN A CA 1
ATOM 1405 C C . ASN A 1 174 ? 15.975 2.896 -12.494 1.00 98.50 174 ASN A C 1
ATOM 1407 O O . ASN A 1 174 ? 17.154 2.661 -12.242 1.00 98.50 174 ASN A O 1
ATOM 1411 N N . LEU A 1 175 ? 14.975 2.447 -11.729 1.00 98.38 175 LEU A N 1
ATOM 1412 C CA . LEU A 1 175 ? 15.180 1.801 -10.423 1.00 98.38 175 LEU A CA 1
ATOM 1413 C C . LEU A 1 175 ? 14.805 0.314 -10.389 1.00 98.38 175 LEU A C 1
ATOM 1415 O O . LEU A 1 175 ? 15.128 -0.379 -9.427 1.00 98.38 175 LEU A O 1
ATOM 1419 N N . GLY A 1 176 ? 14.116 -0.178 -11.417 1.00 96.56 176 GLY A N 1
ATOM 1420 C CA . GLY A 1 176 ? 13.643 -1.554 -11.509 1.00 96.56 176 GLY A CA 1
ATOM 1421 C C . GLY A 1 176 ? 13.863 -2.154 -12.895 1.00 96.56 176 GLY A C 1
ATOM 1422 O O . GLY A 1 176 ? 14.818 -1.836 -13.598 1.00 96.56 176 GLY A O 1
ATOM 1423 N N . LEU A 1 177 ? 12.978 -3.074 -13.285 1.00 97.00 177 LEU A N 1
ATOM 1424 C CA . LEU A 1 177 ? 13.041 -3.768 -14.570 1.00 97.00 177 LEU A CA 1
ATOM 1425 C C . LEU A 1 177 ? 11.749 -3.530 -15.348 1.00 97.00 177 LEU A C 1
ATOM 1427 O O . LEU A 1 177 ? 10.795 -4.294 -15.214 1.00 97.00 177 LEU A O 1
ATOM 1431 N N . LEU A 1 178 ? 11.733 -2.510 -16.210 1.00 98.00 178 LEU A N 1
ATOM 1432 C CA . LEU A 1 178 ? 10.564 -2.196 -17.044 1.00 98.00 178 LEU A CA 1
ATOM 1433 C C . LEU A 1 178 ? 10.109 -3.393 -17.903 1.00 98.00 178 LEU A C 1
ATOM 1435 O O . LEU A 1 178 ? 8.919 -3.591 -18.115 1.00 98.00 178 LEU A O 1
ATOM 1439 N N . SER A 1 179 ? 11.036 -4.259 -18.326 1.00 97.94 179 SER A N 1
ATOM 1440 C CA . SER A 1 179 ? 10.726 -5.497 -19.061 1.00 97.94 179 SER A CA 1
ATOM 1441 C C . SER A 1 179 ? 9.917 -6.532 -18.263 1.00 97.94 179 SER A C 1
ATOM 1443 O O . SER A 1 179 ? 9.450 -7.517 -18.834 1.00 97.94 179 SER A O 1
ATOM 1445 N N . ARG A 1 180 ? 9.774 -6.340 -16.946 1.00 97.75 180 ARG A N 1
ATOM 1446 C CA . ARG A 1 180 ? 8.993 -7.177 -16.022 1.00 97.75 180 ARG A CA 1
ATOM 1447 C C . ARG A 1 180 ? 7.771 -6.457 -15.455 1.00 97.75 180 ARG A C 1
ATOM 1449 O O . ARG A 1 180 ? 7.127 -7.006 -14.563 1.00 97.75 180 ARG A O 1
ATOM 1456 N N . PHE A 1 181 ? 7.472 -5.255 -15.942 1.00 98.56 181 PHE A N 1
ATOM 1457 C CA . PHE A 1 181 ? 6.310 -4.495 -15.512 1.00 98.56 181 PHE A CA 1
ATOM 1458 C C . PHE A 1 181 ? 5.017 -5.239 -15.867 1.00 98.56 181 PHE A C 1
ATOM 1460 O O . PHE A 1 181 ? 4.851 -5.695 -16.998 1.00 98.56 181 PHE A O 1
ATOM 1467 N N . VAL A 1 182 ? 4.104 -5.353 -14.900 1.00 98.19 182 VAL A N 1
ATOM 1468 C CA . VAL A 1 182 ? 2.808 -6.035 -15.087 1.00 98.19 182 VAL A CA 1
ATOM 1469 C C . VAL A 1 182 ? 1.826 -5.260 -15.970 1.00 98.19 182 VAL A C 1
ATOM 1471 O O . VAL A 1 182 ? 0.892 -5.860 -16.496 1.00 98.19 182 VAL A O 1
ATOM 1474 N N . GLY A 1 183 ? 2.069 -3.968 -16.199 1.00 97.94 183 GLY A N 1
ATOM 1475 C CA . GLY A 1 183 ? 1.326 -3.161 -17.159 1.00 97.94 183 GLY A CA 1
ATOM 1476 C C . GLY A 1 183 ? 0.149 -2.395 -16.559 1.00 97.94 183 GLY A C 1
ATOM 1477 O O . GLY A 1 183 ? 0.144 -2.035 -15.384 1.00 97.94 183 GLY A O 1
ATOM 1478 N N . MET A 1 184 ? -0.816 -2.098 -17.427 1.00 98.19 184 MET A N 1
ATOM 1479 C CA . MET A 1 184 ? -1.909 -1.160 -17.179 1.00 98.19 184 MET A CA 1
ATOM 1480 C C . MET A 1 184 ? -3.169 -1.851 -16.641 1.00 98.19 184 MET A C 1
ATOM 1482 O O . MET A 1 184 ? -3.479 -2.975 -17.037 1.00 98.19 184 MET A O 1
ATOM 1486 N N . LEU A 1 185 ? -3.931 -1.136 -15.810 1.00 98.25 185 LEU A N 1
ATOM 1487 C CA . LEU A 1 185 ? -5.300 -1.473 -15.412 1.00 98.25 185 LEU A CA 1
ATOM 1488 C C . LEU A 1 185 ? -6.184 -0.220 -15.458 1.00 98.25 185 LEU A C 1
ATOM 1490 O O . LEU A 1 185 ? -5.662 0.883 -15.383 1.00 98.25 185 LEU A O 1
ATOM 1494 N N . THR A 1 186 ? -7.502 -0.382 -15.592 1.00 97.62 186 THR A N 1
ATOM 1495 C CA . THR A 1 186 ? -8.421 0.759 -15.756 1.00 97.62 186 THR A CA 1
ATOM 1496 C C . THR A 1 186 ? -8.839 1.427 -14.452 1.00 97.62 186 THR A C 1
ATOM 1498 O O . THR A 1 186 ? -9.145 2.608 -14.485 1.00 97.62 186 THR A O 1
ATOM 1501 N N . ASP A 1 187 ? -8.927 0.668 -13.354 1.00 95.88 187 ASP A N 1
ATOM 1502 C CA . ASP A 1 187 ? -9.394 1.141 -12.037 1.00 95.88 187 ASP A CA 1
ATOM 1503 C C . ASP A 1 187 ? -10.658 2.038 -12.090 1.00 95.88 187 ASP A C 1
ATOM 1505 O O . ASP A 1 187 ? -10.733 3.085 -11.452 1.00 95.88 187 ASP A O 1
ATOM 1509 N N . SER A 1 188 ? -11.640 1.645 -12.916 1.00 87.88 188 SER A N 1
ATOM 1510 C CA . SER A 1 188 ? -12.844 2.425 -13.253 1.00 87.88 188 SER A CA 1
ATOM 1511 C C . SER A 1 188 ? -14.131 1.669 -12.961 1.00 87.88 188 SER A C 1
ATOM 1513 O O . SER A 1 188 ? -14.107 0.417 -12.947 1.00 87.88 188 SER A O 1
#

Foldseek 3Di:
DVVVVVVVPAQEDEDEDQEAQQAADDPVLLVVLVVCVVVPHDDDPVSVSHNVLPVVLVVLLVSQVSLGEYEYEHFKDWDQDPPCCVVPNTPPPNIAGHDDDYQVNLLNSQCVCVVVVRGHQYEYEYQDLVCLLSQLQSQVVRDDDDQRSYADAALDDVLPDDVSRVSNLVSCVVRHDSVRHPDDDDND